Protein AF-A0A969GJC8-F1 (afdb_monomer)

Solvent-accessible surface area (backbone atoms only — not comparable to full-atom values): 11997 Å² total; per-residue (Å²): 122,88,85,88,85,91,77,76,93,69,93,64,91,77,54,60,47,63,55,44,37,65,53,20,73,81,28,66,65,38,72,37,58,59,60,34,68,87,45,71,41,76,49,78,58,99,72,43,79,45,84,42,40,65,69,37,65,22,52,78,28,88,78,18,30,20,31,37,33,46,60,20,38,41,43,58,67,62,48,51,51,50,51,54,52,35,45,75,52,69,49,71,48,81,95,30,40,39,29,27,37,64,16,33,46,43,50,73,66,22,26,54,48,35,44,47,52,37,58,72,42,52,95,68,42,84,78,74,88,48,70,8,65,66,46,36,51,51,25,52,76,68,74,67,51,53,36,60,57,29,67,81,51,70,53,38,60,56,49,49,56,55,49,49,58,56,49,29,56,54,35,43,75,67,75,44,79,70,79,58,65,68,60,57,50,52,56,51,51,54,46,45,65,73,46,51,87,32,53,38,79,51,65,64,58,49,53,57,53,64,77,103

Sequence (212 aa):
MSVTAVIGSQWGDEGKGKVVDYLAEHSDYVARFNGGNNAGHTVINEFGTFKIHLVPSGIFAKNTIGLIGGGVVIDPAVLIEEIEMLNKAGVNVDGRLWISPRSHLIMPYHKILDGLYEEAKGAGATGTTRRGIGPVFADKVSYNGIRWSDFTSDAFEKRLSMQLELKNKIIVALGGEEMKYSQVRETYREYYLKIKPYIKELFSLVQDGLKN

pLDDT: mean 94.71, std 4.63, range [64.75, 98.69]

Foldseek 3Di:
DDDDDQDDPDDDPPCSLVVLQVCLLVDQEDEDAAEEQQDWDWDADPLGIDIDRQWRSNLQRPNYATEYHLRYEYALVRVLVRQVSCVVSVSHNQVRAAYEQNHFYQAPLLLLVLVLVQVVCPVNRPPDPSSSRVVRVVCVVVVLTDGNVCLVDCNNVVSLVVVLVVSQVVSVVSPHHRDDSVVSVVVVNVSSVSCVSRYDNCPVVVVVVVPD

Structure (mmCIF, N/CA/C/O backbone):
data_AF-A0A969GJC8-F1
#
_entry.id   AF-A0A969GJC8-F1
#
loop_
_atom_site.group_PDB
_atom_site.id
_atom_site.type_symbol
_atom_site.label_atom_id
_atom_site.label_alt_id
_atom_site.label_comp_id
_atom_site.label_asym_id
_atom_site.label_entity_id
_atom_site.label_seq_id
_atom_site.pdbx_PDB_ins_code
_atom_site.Cartn_x
_atom_site.Cartn_y
_atom_site.Cartn_z
_atom_site.occupancy
_atom_site.B_iso_or_equiv
_atom_site.auth_seq_id
_atom_site.auth_comp_id
_atom_site.auth_asym_id
_atom_site.auth_atom_id
_atom_site.pdbx_PDB_model_num
ATOM 1 N N . MET A 1 1 ? -22.592 -11.376 17.153 1.00 67.12 1 MET A N 1
ATOM 2 C CA . MET A 1 1 ? -21.718 -10.583 16.274 1.00 67.12 1 MET A CA 1
ATOM 3 C C . MET A 1 1 ? -22.381 -10.286 14.932 1.00 67.12 1 MET A C 1
ATOM 5 O O . MET A 1 1 ? -22.930 -11.198 14.322 1.00 67.12 1 MET A O 1
ATOM 9 N N . SER A 1 2 ? -22.290 -9.034 14.474 1.00 86.75 2 SER A N 1
ATOM 10 C CA . SER A 1 2 ? -22.622 -8.622 13.105 1.00 86.75 2 SER A CA 1
ATOM 11 C C . SER A 1 2 ? -21.340 -8.379 12.301 1.00 86.75 2 SER A C 1
ATOM 13 O O . SER A 1 2 ? -20.405 -7.770 12.812 1.00 86.75 2 SER A O 1
ATOM 15 N N . VAL A 1 3 ? -21.297 -8.838 11.050 1.00 93.62 3 VAL A N 1
ATOM 16 C CA . VAL A 1 3 ? -20.250 -8.487 10.081 1.00 93.62 3 VAL A CA 1
ATOM 17 C C . VAL A 1 3 ? -20.939 -7.877 8.871 1.00 93.62 3 VAL A C 1
ATOM 19 O O . VAL A 1 3 ? -21.688 -8.558 8.172 1.00 93.62 3 VAL A O 1
ATOM 22 N N . THR A 1 4 ? -20.670 -6.600 8.615 1.00 95.12 4 THR A N 1
ATOM 23 C CA . THR A 1 4 ? -21.266 -5.862 7.497 1.00 95.12 4 THR A CA 1
ATOM 24 C C . THR A 1 4 ? -20.238 -5.669 6.390 1.00 95.12 4 THR A C 1
ATOM 26 O O . THR A 1 4 ? -19.128 -5.199 6.638 1.00 95.12 4 THR A O 1
ATOM 29 N N . ALA A 1 5 ? -20.610 -6.000 5.153 1.00 95.31 5 ALA A N 1
ATOM 30 C CA . ALA A 1 5 ? -19.786 -5.767 3.972 1.00 95.31 5 ALA A CA 1
ATOM 31 C C . ALA A 1 5 ? -20.418 -4.688 3.085 1.00 95.31 5 ALA A C 1
ATOM 33 O O . ALA A 1 5 ? -21.571 -4.810 2.677 1.00 95.31 5 ALA A O 1
ATOM 34 N N . VAL A 1 6 ? -19.646 -3.652 2.752 1.00 95.00 6 VAL A N 1
ATOM 35 C CA . VAL A 1 6 ? -20.039 -2.621 1.781 1.00 95.00 6 VAL A CA 1
ATOM 36 C C . VAL A 1 6 ? -19.338 -2.915 0.458 1.00 95.00 6 VAL A C 1
ATOM 38 O O . VAL A 1 6 ? -18.112 -2.836 0.365 1.00 95.00 6 VAL A O 1
ATOM 41 N N . ILE A 1 7 ? -20.113 -3.278 -0.565 1.00 94.38 7 ILE A N 1
ATOM 42 C CA . ILE A 1 7 ? -19.612 -3.718 -1.875 1.00 94.38 7 ILE A CA 1
ATOM 43 C C . ILE A 1 7 ? -20.257 -2.861 -2.969 1.00 94.38 7 ILE A C 1
ATOM 45 O O . ILE A 1 7 ? -21.441 -2.544 -2.897 1.00 94.38 7 ILE A O 1
ATOM 49 N N . GLY A 1 8 ? -19.469 -2.472 -3.973 1.00 93.38 8 GLY A N 1
ATOM 50 C CA . GLY A 1 8 ? -19.976 -1.779 -5.160 1.00 93.38 8 GLY A CA 1
ATOM 51 C C . GLY A 1 8 ? -20.602 -2.781 -6.117 1.00 93.38 8 GLY A C 1
ATOM 52 O O . GLY A 1 8 ? -19.995 -3.812 -6.396 1.00 93.38 8 GLY A O 1
ATOM 53 N N . SER A 1 9 ? -21.812 -2.499 -6.586 1.00 94.81 9 SER A N 1
ATOM 54 C CA . SER A 1 9 ? -22.546 -3.359 -7.520 1.00 94.81 9 SER A CA 1
ATOM 55 C C . SER A 1 9 ? -22.357 -2.958 -8.987 1.00 94.81 9 SER A C 1
ATOM 57 O O . SER A 1 9 ? -22.974 -3.566 -9.861 1.00 94.81 9 SER A O 1
ATOM 59 N N . GLN A 1 10 ? -21.535 -1.939 -9.261 1.00 93.62 10 GLN A N 1
ATOM 60 C CA . GLN A 1 10 ? -21.294 -1.378 -10.590 1.00 93.62 10 GLN A CA 1
ATOM 61 C C . GLN A 1 10 ? -19.778 -1.346 -10.877 1.00 93.62 10 GLN A C 1
ATOM 63 O O . GLN A 1 10 ? -19.038 -2.237 -10.456 1.00 93.62 10 GLN A O 1
ATOM 68 N N . TRP A 1 11 ? -19.305 -0.344 -11.626 1.00 88.12 11 TRP A N 1
ATOM 69 C CA . TRP A 1 11 ? -17.909 -0.195 -12.052 1.00 88.12 11 TRP A CA 1
ATOM 70 C C . TRP A 1 11 ? -17.150 0.877 -11.258 1.00 88.12 11 TRP A C 1
ATOM 72 O O . TRP A 1 11 ? -16.309 1.582 -11.810 1.00 88.12 11 TRP A O 1
ATOM 82 N N . GLY A 1 12 ? -17.413 0.992 -9.955 1.00 85.56 12 GLY A N 1
ATOM 83 C CA . GLY A 1 12 ? -16.751 1.976 -9.100 1.00 85.56 12 GLY A CA 1
ATOM 84 C C . GLY A 1 12 ? -17.567 3.252 -8.888 1.00 85.56 12 GLY A C 1
ATOM 85 O O . GLY A 1 12 ? -18.672 3.400 -9.395 1.00 85.56 12 GLY A O 1
ATOM 86 N N . ASP A 1 13 ? -17.025 4.144 -8.055 1.00 85.56 13 ASP A N 1
ATOM 87 C CA . ASP A 1 13 ? -17.589 5.461 -7.719 1.00 85.56 13 ASP A CA 1
ATOM 88 C C . ASP A 1 13 ? -19.042 5.497 -7.203 1.00 85.56 13 ASP A C 1
ATOM 90 O O . ASP A 1 13 ? -19.681 6.543 -7.169 1.00 85.56 13 ASP A O 1
ATOM 94 N N . GLU A 1 14 ? -19.540 4.394 -6.641 1.00 91.25 14 GLU A N 1
ATOM 95 C CA . GLU A 1 14 ? -20.902 4.295 -6.089 1.00 91.25 14 GLU A CA 1
ATOM 96 C C . GLU A 1 14 ? -21.063 4.951 -4.698 1.00 91.25 14 GLU A C 1
ATOM 98 O O . GLU A 1 14 ? -22.003 4.659 -3.964 1.00 91.25 14 GLU A O 1
ATOM 103 N N . GLY A 1 15 ? -20.114 5.789 -4.267 1.00 88.88 15 GLY A N 1
ATOM 104 C CA . GLY A 1 15 ? -20.180 6.464 -2.962 1.00 88.88 15 GLY A CA 1
ATOM 105 C C . GLY A 1 15 ? -19.937 5.563 -1.741 1.00 88.88 15 GLY A C 1
ATOM 106 O O . GLY A 1 15 ? -20.278 5.941 -0.622 1.00 88.88 15 GLY A O 1
ATOM 107 N N . LYS A 1 16 ? -19.306 4.393 -1.927 1.00 92.00 16 LYS A N 1
ATOM 108 C CA . LYS A 1 16 ? -19.026 3.406 -0.860 1.00 92.00 16 LYS A CA 1
ATOM 109 C C . LYS A 1 16 ? -18.362 4.006 0.380 1.00 92.00 16 LYS A C 1
ATOM 111 O O . LYS A 1 16 ? -18.737 3.645 1.486 1.00 92.00 16 LYS A O 1
ATOM 116 N N . GLY A 1 17 ? -17.404 4.921 0.192 1.00 89.06 17 GLY A N 1
ATOM 117 C CA . GLY A 1 17 ? -16.692 5.574 1.297 1.00 89.06 17 GLY A CA 1
ATOM 118 C C . GLY A 1 17 ? -17.649 6.250 2.279 1.00 89.06 17 GLY A C 1
ATOM 119 O O . GLY A 1 17 ? -17.568 5.992 3.468 1.00 89.06 17 GLY A O 1
ATOM 120 N N . LYS A 1 18 ? -18.652 6.977 1.769 1.00 89.19 18 LYS A N 1
ATOM 121 C CA . LYS A 1 18 ? -19.666 7.649 2.593 1.00 89.19 18 LYS A CA 1
ATOM 122 C C . LYS A 1 18 ? -20.509 6.669 3.415 1.00 89.19 18 LYS A C 1
ATOM 124 O O . LYS A 1 18 ? -20.859 6.956 4.553 1.00 89.19 18 LYS A O 1
ATOM 129 N N . VAL A 1 19 ? -20.849 5.516 2.835 1.00 92.75 19 VAL A N 1
ATOM 130 C CA . VAL A 1 19 ? -21.592 4.461 3.543 1.00 92.75 19 VAL A CA 1
ATOM 131 C C . VAL A 1 19 ? -20.721 3.832 4.628 1.00 92.75 19 VAL A C 1
ATOM 133 O O . VAL A 1 19 ? -21.196 3.609 5.737 1.00 92.75 19 VAL A O 1
ATOM 136 N N . VAL A 1 20 ? -19.446 3.569 4.325 1.00 93.38 20 VAL A N 1
ATOM 137 C CA . VAL A 1 20 ? -18.486 3.047 5.306 1.00 93.38 20 VAL A CA 1
ATOM 138 C C . VAL A 1 20 ? -18.288 4.035 6.453 1.00 93.38 20 VAL A C 1
ATOM 140 O O . VAL A 1 20 ? -18.309 3.598 7.595 1.00 93.38 20 VAL A O 1
ATOM 143 N N . ASP A 1 21 ? -18.158 5.333 6.174 1.00 89.81 21 ASP A N 1
ATOM 144 C CA . ASP A 1 21 ? -18.007 6.375 7.199 1.00 89.81 21 ASP A CA 1
ATOM 145 C C . ASP A 1 21 ? -19.193 6.393 8.163 1.00 89.81 21 ASP A C 1
ATOM 147 O O . ASP A 1 21 ? -19.003 6.359 9.374 1.00 89.81 21 ASP A O 1
ATOM 151 N N . TYR A 1 22 ? -20.415 6.351 7.627 1.00 91.38 22 TYR A N 1
ATOM 152 C CA . TYR A 1 22 ? -21.631 6.291 8.436 1.00 91.38 22 TYR A CA 1
ATOM 153 C C . TYR A 1 22 ? -21.698 5.028 9.310 1.00 91.38 22 TYR A C 1
ATOM 155 O O . TYR A 1 22 ? -22.032 5.096 10.488 1.00 91.38 22 TYR A O 1
ATOM 163 N N . LEU A 1 23 ? -21.357 3.860 8.756 1.00 93.88 23 LEU A N 1
ATOM 164 C CA . LEU A 1 23 ? -21.377 2.601 9.510 1.00 93.88 23 LEU A CA 1
ATOM 165 C C . LEU A 1 23 ? -20.224 2.492 10.522 1.00 93.88 23 LEU A C 1
ATOM 167 O O . LEU A 1 23 ? -20.335 1.751 11.503 1.00 93.88 23 LEU A O 1
ATOM 171 N N . ALA A 1 24 ? -19.119 3.207 10.295 1.00 93.12 24 ALA A N 1
ATOM 172 C CA . ALA A 1 24 ? -17.941 3.172 11.153 1.00 93.12 24 ALA A CA 1
ATOM 173 C C . ALA A 1 24 ? -18.236 3.693 12.564 1.00 93.12 24 ALA A C 1
ATOM 175 O O . ALA A 1 24 ? -17.702 3.141 13.519 1.00 93.12 24 ALA A O 1
ATOM 176 N N . GLU A 1 25 ? -19.137 4.669 12.719 1.00 90.69 25 GLU A N 1
ATOM 177 C CA . GLU A 1 25 ? -19.526 5.229 14.027 1.00 90.69 25 GLU A CA 1
ATOM 178 C C . GLU A 1 25 ? -20.053 4.182 15.022 1.00 90.69 25 GLU A C 1
ATOM 180 O O . GLU A 1 25 ? -20.015 4.391 16.236 1.00 90.69 25 GLU A O 1
ATOM 185 N N . HIS A 1 26 ? -20.538 3.047 14.517 1.00 91.81 26 HIS A N 1
ATOM 186 C CA . HIS A 1 26 ? -21.081 1.944 15.309 1.00 91.81 26 HIS A CA 1
ATOM 187 C C . HIS A 1 26 ? -20.273 0.649 15.158 1.00 91.81 26 HIS A C 1
ATOM 189 O O . HIS A 1 26 ? -20.764 -0.423 15.506 1.00 91.81 26 HIS A O 1
ATOM 195 N N . SER A 1 27 ? -19.055 0.733 14.616 1.00 93.50 27 SER A N 1
ATOM 196 C CA . SER A 1 27 ? -18.197 -0.423 14.351 1.00 93.50 27 SER A CA 1
ATOM 197 C C . SER A 1 27 ? -16.870 -0.310 15.098 1.00 93.50 27 SER A C 1
ATOM 199 O O . SER A 1 27 ? -16.165 0.694 14.978 1.00 93.50 27 SER A O 1
ATOM 201 N N . ASP A 1 28 ? -16.474 -1.379 15.791 1.00 93.81 28 ASP A N 1
ATOM 202 C CA . ASP A 1 28 ? -15.164 -1.459 16.455 1.00 93.81 28 ASP A CA 1
ATOM 203 C C . ASP A 1 28 ? -14.010 -1.515 15.444 1.00 93.81 28 ASP A C 1
ATOM 205 O O . ASP A 1 28 ? -12.929 -0.971 15.672 1.00 93.81 28 ASP A O 1
ATOM 209 N N . TYR A 1 29 ? -14.245 -2.156 14.294 1.00 95.31 29 TYR A N 1
ATOM 210 C CA . TYR A 1 29 ? -13.253 -2.343 13.239 1.00 95.31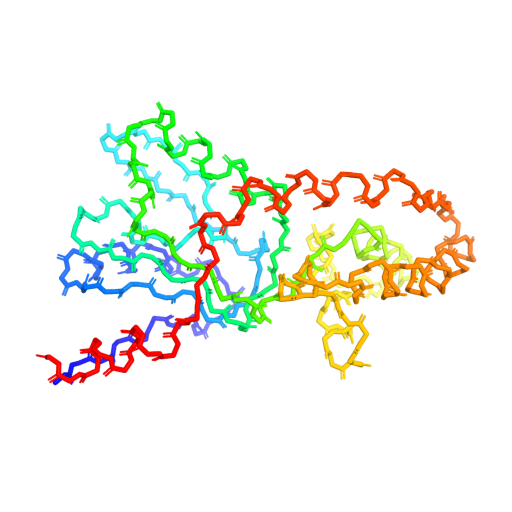 29 TYR A CA 1
ATOM 211 C C . TYR A 1 29 ? -13.810 -1.956 11.873 1.00 95.31 29 TYR A C 1
ATOM 213 O O . TYR A 1 29 ? -14.921 -2.338 11.510 1.00 95.31 29 TYR A O 1
ATOM 221 N N . VAL A 1 30 ? -12.985 -1.291 11.065 1.00 96.06 30 VAL A N 1
ATOM 222 C CA . VAL A 1 30 ? -13.246 -1.066 9.638 1.00 96.06 30 VAL A CA 1
ATOM 223 C C . VAL A 1 30 ? -12.061 -1.585 8.841 1.00 96.06 30 VAL A C 1
ATOM 225 O O . VAL A 1 30 ? -10.937 -1.104 8.975 1.00 96.06 30 VAL A O 1
ATOM 228 N N . ALA A 1 31 ? -12.312 -2.583 7.995 1.00 96.00 31 ALA A N 1
ATOM 229 C CA . ALA A 1 31 ? -11.265 -3.293 7.276 1.00 96.00 31 ALA A CA 1
ATOM 230 C C . ALA A 1 31 ? -11.350 -3.085 5.764 1.00 96.00 31 ALA A C 1
ATOM 232 O O . ALA A 1 31 ? -12.358 -3.391 5.126 1.00 96.00 31 ALA A O 1
ATOM 233 N N . ARG A 1 32 ? -10.238 -2.661 5.162 1.00 95.94 32 ARG A N 1
ATOM 234 C CA . ARG A 1 32 ? -10.036 -2.754 3.717 1.00 95.94 32 ARG A CA 1
ATOM 235 C C . ARG A 1 32 ? -9.447 -4.120 3.382 1.00 95.94 32 ARG A C 1
ATOM 237 O O . ARG A 1 32 ? -8.384 -4.481 3.883 1.00 95.94 32 ARG A O 1
ATOM 244 N N . PHE A 1 33 ? -10.118 -4.872 2.515 1.00 93.69 33 PHE A N 1
ATOM 245 C CA . PHE A 1 33 ? -9.765 -6.271 2.249 1.00 93.69 33 PHE A CA 1
ATOM 246 C C . PHE A 1 33 ? -9.100 -6.518 0.885 1.00 93.69 33 PHE A C 1
ATOM 248 O O . PHE A 1 33 ? -8.448 -7.547 0.724 1.00 93.69 33 PHE A O 1
ATOM 255 N N . ASN A 1 34 ? -9.239 -5.614 -0.091 1.00 94.25 34 ASN A N 1
ATOM 256 C CA . ASN A 1 34 ? -8.696 -5.777 -1.447 1.00 94.25 34 ASN A CA 1
ATOM 257 C C . ASN A 1 34 ? -8.398 -4.415 -2.112 1.00 94.25 34 ASN A C 1
ATOM 259 O O . ASN A 1 34 ? -8.667 -3.358 -1.539 1.00 94.25 34 ASN A O 1
ATOM 263 N N . GLY A 1 35 ? -7.857 -4.453 -3.330 1.00 93.19 35 GLY A N 1
ATOM 264 C CA . GLY A 1 35 ? -7.486 -3.292 -4.131 1.00 93.19 35 GLY A CA 1
ATOM 265 C C . GLY A 1 35 ? -6.170 -2.676 -3.670 1.00 93.19 35 GLY A C 1
ATOM 266 O O . GLY A 1 35 ? -5.373 -3.322 -2.993 1.00 93.19 35 GLY A O 1
ATOM 267 N N . GLY A 1 36 ? -5.949 -1.418 -4.029 1.00 94.56 36 GLY A N 1
ATOM 268 C CA . GLY A 1 36 ? -4.797 -0.636 -3.595 1.00 94.56 36 GLY A CA 1
ATOM 269 C C . GLY A 1 36 ? -5.095 0.853 -3.658 1.00 94.56 36 GLY A C 1
ATOM 270 O O . GLY A 1 36 ? -6.243 1.280 -3.506 1.00 94.56 36 GLY A O 1
ATOM 271 N N . ASN A 1 37 ? -4.078 1.660 -3.931 1.00 92.00 37 ASN A N 1
ATOM 272 C CA . ASN A 1 37 ? -4.230 3.104 -4.078 1.00 92.00 37 ASN A CA 1
ATOM 273 C C . ASN A 1 37 ? -4.956 3.520 -5.374 1.00 92.00 37 ASN A C 1
ATOM 275 O O . ASN A 1 37 ? -5.009 4.702 -5.668 1.00 92.00 37 ASN A O 1
ATOM 279 N N . ASN A 1 38 ? -5.515 2.609 -6.174 1.00 87.44 38 ASN A N 1
ATOM 280 C CA . ASN A 1 38 ? -6.403 2.952 -7.295 1.00 87.44 38 ASN A CA 1
ATOM 281 C C . ASN A 1 38 ? -7.820 3.332 -6.877 1.00 87.44 38 ASN A C 1
ATOM 283 O O . ASN A 1 38 ? -8.518 3.982 -7.645 1.00 87.44 38 ASN A O 1
ATOM 287 N N . ALA A 1 39 ? -8.247 2.906 -5.693 1.00 79.75 39 ALA A N 1
ATOM 288 C CA . ALA A 1 39 ? -9.483 3.377 -5.100 1.00 79.75 39 ALA A CA 1
ATOM 289 C C . ALA A 1 39 ? -9.196 4.633 -4.275 1.00 79.75 39 ALA A C 1
ATOM 291 O O . ALA A 1 39 ? -8.135 4.742 -3.663 1.00 79.75 39 ALA A O 1
ATOM 292 N N . GLY A 1 40 ? -10.153 5.549 -4.231 1.00 81.69 40 GLY A N 1
ATOM 293 C CA . GLY A 1 40 ? -10.076 6.758 -3.427 1.00 81.69 40 GLY A CA 1
ATOM 294 C C . GLY A 1 40 ? -11.457 7.175 -2.954 1.00 81.69 40 GLY A C 1
ATOM 295 O O . GLY A 1 40 ? -12.468 6.815 -3.552 1.00 81.69 40 GLY A O 1
ATOM 296 N N . HIS A 1 41 ? -11.503 7.918 -1.862 1.00 84.81 41 HIS A N 1
ATOM 297 C CA . HIS A 1 41 ? -12.697 8.617 -1.418 1.00 84.81 41 HIS A CA 1
ATOM 298 C C . HIS A 1 41 ? -12.271 9.942 -0.795 1.00 84.81 41 HIS A C 1
ATOM 300 O O . HIS A 1 41 ? -11.186 10.059 -0.220 1.00 84.81 41 HIS A O 1
ATOM 306 N N . THR A 1 42 ? -13.109 10.956 -0.974 1.00 89.06 42 THR A N 1
ATOM 307 C CA . THR A 1 42 ? -12.901 12.252 -0.336 1.00 89.06 42 THR A CA 1
ATOM 308 C C . THR A 1 42 ? -13.784 12.319 0.897 1.00 89.06 42 THR A C 1
ATOM 310 O O . THR A 1 42 ? -14.996 12.149 0.779 1.00 89.06 42 THR A O 1
ATOM 313 N N . VAL A 1 43 ? -13.176 12.567 2.053 1.00 88.56 43 VAL A N 1
ATOM 314 C CA . VAL A 1 43 ? -13.882 12.801 3.316 1.00 88.56 43 VAL A CA 1
ATOM 315 C C . VAL A 1 43 ? -13.813 14.286 3.626 1.00 88.56 43 VAL A C 1
ATOM 317 O O . VAL A 1 43 ? -12.740 14.886 3.556 1.00 88.56 43 VAL A O 1
ATOM 320 N N . ILE A 1 44 ? -14.963 14.880 3.932 1.00 90.31 44 ILE A N 1
ATOM 321 C CA . ILE A 1 44 ? -15.084 16.277 4.351 1.00 90.31 44 ILE A CA 1
ATOM 322 C C . ILE A 1 44 ? -15.729 16.265 5.732 1.00 90.31 44 ILE A C 1
ATOM 324 O O . ILE A 1 44 ? -16.865 15.811 5.867 1.00 90.31 44 ILE A O 1
ATOM 328 N N . ASN A 1 45 ? -14.999 16.729 6.742 1.00 90.56 45 ASN A N 1
ATOM 329 C CA . ASN A 1 45 ? -15.435 16.754 8.137 1.00 90.56 45 ASN A CA 1
ATOM 330 C C . ASN A 1 45 ? -14.805 17.940 8.892 1.00 90.56 45 ASN A C 1
ATOM 332 O O . ASN A 1 45 ? -14.175 18.813 8.291 1.00 90.56 45 ASN A O 1
ATOM 336 N N . GLU A 1 46 ? -14.974 17.980 10.211 1.00 90.94 46 GLU A N 1
ATOM 337 C CA . GLU A 1 46 ? -14.450 19.023 11.097 1.00 90.94 46 GLU A CA 1
ATOM 338 C C . GLU A 1 46 ? -12.917 19.139 11.102 1.00 90.94 46 GLU A C 1
ATOM 340 O O . GLU A 1 46 ? -12.392 20.199 11.439 1.00 90.94 46 GLU A O 1
ATOM 345 N N . PHE A 1 47 ? -12.196 18.092 10.689 1.00 91.06 47 PHE A N 1
ATOM 346 C CA . PHE A 1 47 ? -10.736 18.104 10.566 1.00 91.06 47 PHE A CA 1
ATOM 347 C C . PHE A 1 47 ? -10.259 18.636 9.203 1.00 91.06 47 PHE A C 1
ATOM 349 O O . PHE A 1 47 ? -9.070 18.906 9.033 1.00 91.06 47 PHE A O 1
ATOM 356 N N . GLY A 1 48 ? -11.162 18.792 8.226 1.00 93.12 48 GLY A N 1
ATOM 357 C CA . GLY A 1 48 ? -10.867 19.329 6.898 1.00 93.12 48 GLY A CA 1
ATOM 358 C C . GLY A 1 48 ? -11.328 18.435 5.746 1.00 93.12 48 GLY A C 1
ATOM 359 O O . GLY A 1 48 ? -12.310 17.702 5.838 1.00 93.12 48 GLY A O 1
ATOM 360 N N . THR A 1 49 ? -10.631 18.543 4.612 1.00 93.81 49 THR A N 1
ATOM 361 C CA . THR A 1 49 ? -10.890 17.750 3.401 1.00 93.81 49 THR A CA 1
ATOM 362 C C . THR A 1 49 ? -9.725 16.805 3.138 1.00 93.81 49 THR A C 1
ATOM 364 O O . THR A 1 49 ? -8.603 17.255 2.911 1.00 93.81 49 THR A O 1
ATOM 367 N N . PHE A 1 50 ? -10.000 15.504 3.109 1.00 93.81 50 PHE A N 1
ATOM 368 C CA . PHE A 1 50 ? -8.993 14.454 2.981 1.00 93.81 50 PHE A CA 1
ATOM 369 C C . PHE A 1 50 ? -9.267 13.591 1.758 1.00 93.81 50 PHE A C 1
ATOM 371 O O . PHE A 1 50 ? -10.358 13.043 1.609 1.00 93.81 50 PHE A O 1
ATOM 378 N N . LYS A 1 51 ? -8.261 13.429 0.897 1.00 92.44 51 LYS A N 1
ATOM 379 C CA . LYS A 1 51 ? -8.294 12.467 -0.211 1.00 92.44 51 LYS A CA 1
ATOM 380 C C . LYS A 1 51 ? -7.570 11.202 0.225 1.00 92.44 51 LYS A C 1
ATOM 382 O O . LYS A 1 51 ? -6.343 11.176 0.239 1.00 92.44 51 LYS A O 1
ATOM 387 N N . ILE A 1 52 ? -8.331 10.178 0.590 1.00 93.69 52 ILE A N 1
ATOM 388 C CA . ILE A 1 52 ? -7.799 8.938 1.154 1.00 93.69 52 ILE A CA 1
ATOM 389 C C . ILE A 1 52 ? -7.943 7.799 0.146 1.00 93.69 52 ILE A C 1
ATOM 391 O O . ILE A 1 52 ? -9.021 7.576 -0.417 1.00 93.69 52 ILE A O 1
ATOM 395 N N . HIS A 1 53 ? -6.872 7.039 -0.046 1.00 94.94 53 HIS A N 1
ATOM 396 C CA . HIS A 1 53 ? -6.799 5.904 -0.955 1.00 94.94 53 HIS A CA 1
ATOM 397 C C . HIS A 1 53 ? -6.592 4.581 -0.229 1.00 94.94 53 HIS A C 1
ATOM 399 O O . HIS A 1 53 ? -7.284 3.621 -0.561 1.00 94.94 53 HIS A O 1
ATOM 405 N N . LEU A 1 54 ? -5.655 4.488 0.717 1.00 96.88 54 LEU A N 1
ATOM 406 C CA . LEU A 1 54 ? -5.289 3.227 1.374 1.00 96.88 54 LEU A CA 1
ATOM 407 C C . LEU A 1 54 ? -5.845 3.119 2.790 1.00 96.88 54 LEU A C 1
ATOM 409 O O . LEU A 1 54 ? -6.329 2.042 3.157 1.00 96.88 54 LEU A O 1
ATOM 413 N N . VAL A 1 55 ? -5.798 4.205 3.563 1.00 96.50 55 VAL A N 1
ATOM 414 C CA . VAL A 1 55 ? -6.369 4.225 4.915 1.00 96.50 55 VAL A CA 1
ATOM 415 C C . VAL A 1 55 ? -7.889 3.958 4.836 1.00 96.50 55 VAL A C 1
ATOM 417 O O . VAL A 1 55 ? -8.567 4.489 3.953 1.00 96.50 55 VAL A O 1
ATOM 420 N N . PRO A 1 56 ? -8.465 3.091 5.692 1.00 95.00 56 PRO A N 1
ATOM 421 C CA . PRO A 1 56 ? -9.905 2.823 5.661 1.00 95.00 56 PRO A CA 1
ATOM 422 C C . PRO A 1 56 ? -10.745 4.066 6.007 1.00 95.00 56 PRO A C 1
ATOM 424 O O . PRO A 1 56 ? -10.386 4.810 6.914 1.00 95.00 56 PRO A O 1
ATOM 427 N N . SER A 1 57 ? -11.881 4.262 5.325 1.00 86.31 57 SER A N 1
ATOM 428 C CA . SER A 1 57 ? -12.725 5.470 5.427 1.00 86.31 57 SER A CA 1
ATOM 429 C C . SER A 1 57 ? -13.175 5.792 6.861 1.00 86.31 57 SER A C 1
ATOM 431 O O . SER A 1 57 ? -13.066 6.927 7.313 1.00 86.31 57 SER A O 1
ATOM 433 N N . GLY A 1 58 ? -13.468 4.764 7.661 1.00 89.50 58 GLY A N 1
ATOM 434 C CA . GLY A 1 58 ? -13.861 4.904 9.067 1.00 89.50 58 GLY A CA 1
ATOM 435 C C . GLY A 1 58 ? -12.781 5.368 10.055 1.00 89.50 58 GLY A C 1
ATOM 436 O O . GLY A 1 58 ? -13.041 5.373 11.254 1.00 89.50 58 GLY A O 1
ATOM 437 N N . ILE A 1 59 ? -11.574 5.747 9.617 1.00 93.94 59 ILE A N 1
ATOM 438 C CA . ILE A 1 59 ? -10.478 6.148 10.523 1.00 93.94 59 ILE A CA 1
ATOM 439 C C . ILE A 1 59 ? -10.792 7.409 11.353 1.00 93.94 59 ILE A C 1
ATOM 441 O O . ILE A 1 59 ? -10.206 7.624 12.421 1.00 93.94 59 ILE A O 1
ATOM 445 N N . PHE A 1 60 ? -11.731 8.234 10.882 1.00 93.19 60 PHE A N 1
ATOM 446 C CA . PHE A 1 60 ? -12.187 9.443 11.572 1.00 93.19 60 PHE A CA 1
ATOM 447 C C . PHE A 1 60 ? -13.098 9.137 12.769 1.00 93.19 60 PHE A C 1
ATOM 449 O O . PHE A 1 60 ? -13.163 9.934 13.703 1.00 93.19 60 PHE A O 1
ATOM 456 N N . ALA A 1 61 ? -13.745 7.967 12.802 1.00 92.38 61 ALA A N 1
ATOM 457 C CA . ALA A 1 61 ? -14.548 7.552 13.945 1.00 92.38 61 ALA A CA 1
ATOM 458 C C . ALA A 1 61 ? -13.635 7.234 15.143 1.00 92.38 61 ALA A C 1
ATOM 460 O O . ALA A 1 61 ? -12.734 6.396 15.068 1.00 92.38 61 ALA A O 1
ATOM 461 N N . LYS A 1 62 ? -13.854 7.928 16.268 1.00 85.50 62 LYS A N 1
ATOM 462 C CA . LYS A 1 62 ? -12.929 7.963 17.417 1.00 85.50 62 LYS A CA 1
ATOM 463 C C . LYS A 1 62 ? -12.599 6.581 17.996 1.00 85.50 62 LYS A C 1
ATOM 465 O O . LYS A 1 62 ? -11.452 6.338 18.364 1.00 85.50 62 LYS A O 1
ATOM 470 N N . ASN A 1 63 ? -13.589 5.693 18.061 1.00 89.06 63 ASN A N 1
ATOM 471 C CA . ASN A 1 63 ? -13.464 4.375 18.696 1.00 89.06 63 ASN A CA 1
ATOM 472 C C . ASN A 1 63 ? -13.196 3.242 17.696 1.00 89.06 63 ASN A C 1
ATOM 474 O O . ASN A 1 63 ? -13.108 2.085 18.094 1.00 89.06 63 ASN A O 1
ATOM 478 N N . THR A 1 64 ? -13.052 3.566 16.412 1.00 94.38 64 THR A N 1
ATOM 479 C CA . THR A 1 64 ? -12.912 2.575 15.349 1.00 94.38 64 THR A CA 1
ATOM 480 C C . THR A 1 64 ? -11.447 2.328 15.025 1.00 94.38 64 THR A C 1
ATOM 482 O O . THR A 1 64 ? -10.650 3.261 14.877 1.00 94.38 64 THR A O 1
ATOM 485 N N . ILE A 1 65 ? -11.095 1.054 14.881 1.00 96.06 65 ILE A N 1
ATOM 486 C CA . ILE A 1 65 ? -9.774 0.596 14.461 1.00 96.06 65 ILE A CA 1
ATOM 487 C C . ILE A 1 65 ? -9.798 0.306 12.954 1.00 96.06 65 ILE A C 1
ATOM 489 O O . ILE A 1 65 ? -10.546 -0.543 12.466 1.00 96.06 65 ILE A O 1
ATOM 493 N N . GLY A 1 66 ? -8.943 0.993 12.203 1.00 97.19 66 GLY A N 1
ATOM 494 C CA . GLY A 1 66 ? -8.715 0.769 10.782 1.00 97.19 66 GLY A CA 1
ATOM 495 C C . GLY A 1 66 ? -7.784 -0.417 10.533 1.00 97.19 66 GLY A C 1
ATOM 496 O O . GLY A 1 66 ? -6.688 -0.493 11.089 1.00 97.19 66 GLY A O 1
ATOM 497 N N . LEU A 1 67 ? -8.188 -1.329 9.652 1.00 97.88 67 LEU A N 1
ATOM 498 C CA . LEU A 1 67 ? -7.404 -2.499 9.261 1.00 97.88 67 LEU A CA 1
ATOM 499 C C . LEU A 1 67 ? -7.125 -2.492 7.752 1.00 97.88 67 LEU A C 1
ATOM 501 O O . LEU A 1 67 ? -8.045 -2.381 6.941 1.00 97.88 67 LEU A O 1
ATOM 505 N N . ILE A 1 68 ? -5.866 -2.684 7.360 1.00 98.12 68 ILE A N 1
ATOM 506 C CA . ILE A 1 68 ? -5.467 -2.934 5.968 1.00 98.12 68 ILE A CA 1
ATOM 507 C C . ILE A 1 68 ? -5.092 -4.411 5.829 1.00 98.12 68 ILE A C 1
ATOM 509 O O . ILE A 1 68 ? -4.041 -4.860 6.289 1.00 98.12 68 ILE A O 1
ATOM 513 N N . GLY A 1 69 ? -5.975 -5.189 5.205 1.00 97.75 69 GLY A N 1
ATOM 514 C CA . GLY A 1 69 ? -5.837 -6.635 5.063 1.00 97.75 69 GLY A CA 1
ATOM 515 C C . GLY A 1 69 ? -4.751 -7.071 4.074 1.00 97.75 69 GLY A C 1
ATOM 516 O O . GLY A 1 69 ? -4.353 -6.335 3.172 1.00 97.75 69 GLY A O 1
ATOM 517 N N . GLY A 1 70 ? -4.323 -8.334 4.183 1.00 97.12 70 GLY A N 1
ATOM 518 C CA . GLY A 1 70 ? -3.301 -8.928 3.304 1.00 97.12 70 GLY A CA 1
ATOM 519 C C . GLY A 1 70 ? -3.716 -9.061 1.830 1.00 97.12 70 GLY A C 1
ATOM 520 O O . GLY A 1 70 ? -2.884 -9.328 0.962 1.00 97.12 70 GLY A O 1
ATOM 521 N N . GLY A 1 71 ? -5.004 -8.877 1.527 1.00 96.69 71 GLY A N 1
ATOM 522 C CA . GLY A 1 71 ? -5.502 -8.802 0.156 1.00 96.69 71 GLY A CA 1
ATOM 523 C C . GLY A 1 71 ? -5.166 -7.484 -0.547 1.00 96.69 71 GLY A C 1
ATOM 524 O O . GLY A 1 71 ? -5.135 -7.470 -1.775 1.00 96.69 71 GLY A O 1
ATOM 525 N N . VAL A 1 72 ? -4.857 -6.425 0.210 1.00 98.00 72 VAL A N 1
ATOM 526 C CA . VAL A 1 72 ? -4.530 -5.088 -0.301 1.00 98.00 72 VAL A CA 1
ATOM 527 C C . VAL A 1 72 ? -3.091 -5.033 -0.815 1.00 98.00 72 VAL A C 1
ATOM 529 O O . VAL A 1 72 ? -2.174 -5.587 -0.198 1.00 98.00 72 VAL A O 1
ATOM 532 N N . VAL A 1 73 ? -2.898 -4.334 -1.931 1.00 98.31 73 VAL A N 1
ATOM 533 C CA . VAL A 1 73 ? -1.585 -3.951 -2.460 1.00 98.31 73 VAL A CA 1
ATOM 534 C C . VAL A 1 73 ? -1.284 -2.503 -2.068 1.00 98.31 73 VAL A C 1
ATOM 536 O O . VAL A 1 73 ? -2.123 -1.617 -2.227 1.00 98.31 73 VAL A O 1
ATOM 539 N N . ILE A 1 74 ? -0.110 -2.266 -1.491 1.00 98.56 74 ILE A N 1
ATOM 540 C CA . ILE A 1 74 ? 0.226 -1.018 -0.800 1.00 98.56 74 ILE A CA 1
ATOM 541 C C . ILE A 1 74 ? 1.358 -0.321 -1.535 1.00 98.56 74 ILE A C 1
ATOM 543 O O . ILE A 1 74 ? 2.446 -0.872 -1.666 1.00 98.56 74 ILE A O 1
ATOM 547 N N . ASP A 1 75 ? 1.112 0.910 -1.965 1.00 98.56 75 ASP A N 1
ATOM 548 C CA . ASP A 1 75 ? 2.165 1.861 -2.304 1.00 98.56 75 ASP A CA 1
ATOM 549 C C . ASP A 1 75 ? 2.654 2.522 -1.009 1.00 98.56 75 ASP A C 1
ATOM 551 O O . ASP A 1 75 ? 1.881 3.269 -0.396 1.00 98.56 75 ASP A O 1
ATOM 555 N N . PRO A 1 76 ? 3.886 2.236 -0.543 1.00 98.44 76 PRO A N 1
ATOM 556 C CA . PRO A 1 76 ? 4.338 2.741 0.747 1.00 98.44 76 PRO A CA 1
ATOM 557 C C . PRO A 1 76 ? 4.379 4.266 0.815 1.00 98.44 76 PRO A C 1
ATOM 559 O O . PRO A 1 76 ? 4.039 4.820 1.855 1.00 98.44 76 PRO A O 1
ATOM 562 N N . ALA A 1 77 ? 4.743 4.940 -0.282 1.00 98.25 77 ALA A N 1
ATOM 563 C CA . ALA A 1 77 ? 4.820 6.398 -0.318 1.00 98.25 77 ALA A CA 1
ATOM 564 C C . ALA A 1 77 ? 3.440 7.026 -0.075 1.00 98.25 77 ALA A C 1
ATOM 566 O O . ALA A 1 77 ? 3.293 7.860 0.811 1.00 98.25 77 ALA A O 1
ATOM 567 N N . VAL A 1 78 ? 2.414 6.532 -0.778 1.00 98.06 78 VAL A N 1
ATOM 568 C CA . VAL A 1 78 ? 1.030 7.015 -0.624 1.00 98.06 78 VAL A CA 1
ATOM 569 C C . VAL A 1 78 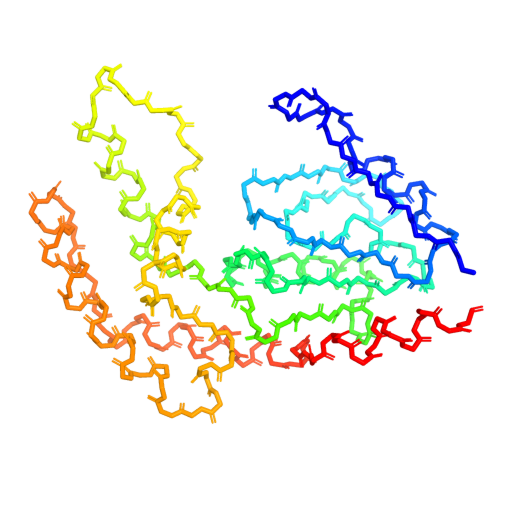? 0.502 6.763 0.785 1.00 98.06 78 VAL A C 1
ATOM 571 O O . VAL A 1 78 ? -0.135 7.634 1.366 1.00 98.06 78 VAL A O 1
ATOM 574 N N . LEU A 1 79 ? 0.774 5.589 1.362 1.00 98.25 79 LEU A N 1
ATOM 575 C CA . LEU A 1 79 ? 0.315 5.293 2.720 1.00 98.25 79 LEU A CA 1
ATOM 576 C C . LEU A 1 79 ? 0.980 6.200 3.763 1.00 98.25 79 LEU A C 1
ATOM 578 O O . LEU A 1 79 ? 0.312 6.665 4.683 1.00 98.25 79 LEU A O 1
ATOM 582 N N . ILE A 1 80 ? 2.282 6.454 3.618 1.00 98.38 80 ILE A N 1
ATOM 583 C CA . ILE A 1 80 ? 3.028 7.361 4.498 1.00 98.38 80 ILE A CA 1
ATOM 584 C C . ILE A 1 80 ? 2.467 8.781 4.390 1.00 98.38 80 ILE A C 1
ATOM 586 O O . ILE A 1 80 ? 2.202 9.398 5.417 1.00 98.38 80 ILE A O 1
ATOM 590 N N . GLU A 1 81 ? 2.235 9.277 3.174 1.00 97.88 81 GLU A N 1
ATOM 591 C CA . GLU A 1 81 ? 1.631 10.594 2.944 1.00 97.88 81 GLU A CA 1
ATOM 592 C C . GLU A 1 81 ? 0.244 10.709 3.591 1.00 97.88 81 GLU A C 1
ATOM 594 O O . GLU A 1 81 ? -0.048 11.712 4.24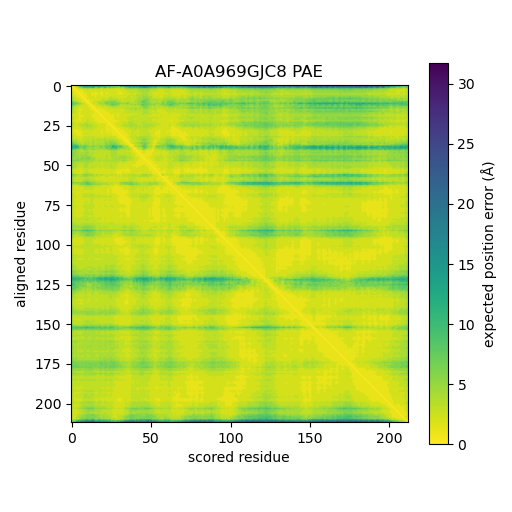2 1.00 97.88 81 GLU A O 1
ATOM 599 N N . GLU A 1 82 ? -0.595 9.676 3.472 1.00 97.50 82 GLU A N 1
ATOM 600 C CA . GLU A 1 82 ? -1.921 9.649 4.099 1.00 97.50 82 GLU A CA 1
ATOM 601 C C . GLU A 1 82 ? -1.844 9.673 5.628 1.00 97.50 82 GLU A C 1
ATOM 603 O O . GLU A 1 82 ? -2.560 10.448 6.263 1.00 97.50 82 GLU A O 1
ATOM 608 N N . ILE A 1 83 ? -0.959 8.871 6.223 1.00 97.56 83 ILE A N 1
ATOM 609 C CA . ILE A 1 83 ? -0.735 8.849 7.675 1.00 97.56 83 ILE A CA 1
ATOM 610 C C . ILE A 1 83 ? -0.232 10.213 8.165 1.00 97.56 83 ILE A C 1
ATOM 612 O O . ILE A 1 83 ? -0.758 10.757 9.137 1.00 97.56 83 ILE A O 1
ATOM 616 N N . GLU A 1 84 ? 0.760 10.794 7.486 1.00 96.69 84 GLU A N 1
ATOM 617 C CA . GLU A 1 84 ? 1.312 12.104 7.838 1.00 96.69 84 GLU A CA 1
ATOM 618 C C . GLU A 1 84 ? 0.259 13.215 7.702 1.00 96.69 84 GLU A C 1
ATOM 620 O O . GLU A 1 84 ? 0.185 14.096 8.562 1.00 96.69 84 GLU A O 1
ATOM 625 N N . MET A 1 85 ? -0.575 13.175 6.658 1.00 96.62 85 MET A N 1
ATOM 626 C CA . MET A 1 85 ? -1.686 14.110 6.458 1.00 96.62 85 MET A CA 1
ATOM 627 C C . MET A 1 85 ? -2.715 14.020 7.592 1.00 96.62 85 MET A C 1
ATOM 629 O O . MET A 1 85 ? -3.108 15.052 8.137 1.00 96.62 85 MET A O 1
ATOM 633 N N . LEU A 1 86 ? -3.134 12.807 7.965 1.00 96.00 86 LEU A N 1
ATOM 634 C CA . LEU A 1 86 ? -4.107 12.583 9.040 1.00 96.00 86 LEU A CA 1
ATOM 635 C C . LEU A 1 86 ? -3.567 13.063 10.393 1.00 96.00 86 LEU A C 1
ATOM 637 O O . LEU A 1 86 ? -4.231 13.840 11.082 1.00 96.00 86 LEU A O 1
ATOM 641 N N . ASN A 1 87 ? -2.331 12.690 10.731 1.00 94.44 87 ASN A N 1
ATOM 642 C CA . ASN A 1 87 ? -1.696 13.098 11.983 1.00 94.44 87 ASN A CA 1
ATOM 643 C C . ASN A 1 87 ? -1.529 14.625 12.076 1.00 94.44 87 ASN A C 1
ATOM 645 O O . ASN A 1 87 ? -1.804 15.206 13.125 1.00 94.44 87 ASN A O 1
ATOM 649 N N . LYS A 1 88 ? -1.146 15.300 10.980 1.00 95.38 88 LYS A N 1
ATOM 650 C CA . LYS A 1 88 ? -1.043 16.773 10.932 1.00 95.38 88 LYS A CA 1
ATOM 651 C C . LYS A 1 88 ? -2.379 17.473 11.179 1.00 95.38 88 LYS A C 1
ATOM 653 O O . LYS A 1 88 ? -2.386 18.562 11.744 1.00 95.38 88 LYS A O 1
ATOM 658 N N . ALA A 1 89 ? -3.487 16.859 10.777 1.00 94.88 89 ALA A N 1
ATOM 659 C CA . ALA A 1 89 ? -4.826 17.393 11.000 1.00 94.88 89 ALA A CA 1
ATOM 660 C C . ALA A 1 89 ? -5.428 17.013 12.367 1.00 94.88 89 ALA A C 1
ATOM 662 O O . ALA A 1 89 ? -6.585 17.325 12.633 1.00 94.88 89 ALA A O 1
ATOM 663 N N . GLY A 1 90 ? -4.669 16.339 13.240 1.00 93.12 90 GLY A N 1
ATOM 664 C CA . GLY A 1 90 ? -5.134 15.922 14.566 1.00 93.12 90 GLY A CA 1
ATOM 665 C C . GLY A 1 90 ? -5.907 14.600 14.585 1.00 93.12 90 GLY 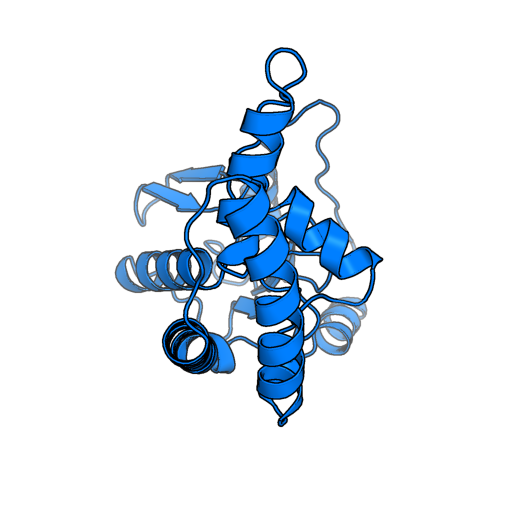A C 1
ATOM 666 O O . GLY A 1 90 ? -6.401 14.197 15.639 1.00 93.12 90 GLY A O 1
ATOM 667 N N . VAL A 1 91 ? -5.981 13.887 13.457 1.00 92.69 91 VAL A N 1
ATOM 668 C CA . VAL A 1 91 ? -6.595 12.557 13.371 1.00 92.69 91 VAL A CA 1
ATOM 669 C C . VAL A 1 91 ? -5.534 11.513 13.705 1.00 92.69 91 VAL A C 1
ATOM 671 O O . VAL A 1 91 ? -4.833 11.013 12.830 1.00 92.69 91 VAL A O 1
ATOM 674 N N . ASN A 1 92 ? -5.397 11.194 14.994 1.00 89.19 92 ASN A N 1
ATOM 675 C CA . ASN A 1 92 ? -4.382 10.252 15.465 1.00 89.19 92 ASN A CA 1
ATOM 676 C C . ASN A 1 92 ? -4.665 8.828 14.955 1.00 89.19 92 ASN A C 1
ATOM 678 O O . ASN A 1 92 ? -5.675 8.225 15.335 1.00 89.19 92 ASN A O 1
ATOM 682 N N . VAL A 1 93 ? -3.780 8.284 14.119 1.00 93.81 93 VAL A N 1
ATOM 683 C CA . VAL A 1 93 ? -3.867 6.900 13.616 1.00 93.81 93 VAL A CA 1
ATOM 684 C C . VAL A 1 93 ? -3.049 5.899 14.438 1.00 93.81 93 VAL A C 1
ATOM 686 O O . VAL A 1 93 ? -3.215 4.687 14.278 1.00 93.81 93 VAL A O 1
ATOM 689 N N . ASP A 1 94 ? -2.190 6.370 15.338 1.00 92.94 94 ASP A N 1
ATOM 690 C CA . ASP A 1 94 ? -1.309 5.524 16.138 1.00 92.94 94 ASP A CA 1
ATOM 691 C C . ASP A 1 94 ? -2.128 4.663 17.104 1.00 92.94 94 ASP A C 1
ATOM 693 O O . ASP A 1 94 ? -3.016 5.133 17.816 1.00 92.94 94 ASP A O 1
ATOM 697 N N . GLY A 1 95 ? -1.872 3.354 17.080 1.00 93.50 95 GLY A N 1
ATOM 698 C CA . GLY A 1 95 ? -2.659 2.368 17.827 1.00 93.50 95 GLY A CA 1
ATOM 699 C C . GLY A 1 95 ? -4.064 2.101 17.267 1.00 93.50 95 GLY A C 1
ATOM 700 O O . GLY A 1 95 ? -4.720 1.164 17.725 1.00 93.50 95 GLY A O 1
ATOM 701 N N . ARG A 1 96 ? -4.514 2.865 16.260 1.00 95.38 96 ARG A N 1
ATOM 702 C CA . ARG A 1 96 ? -5.829 2.722 15.610 1.00 95.38 96 ARG A CA 1
ATOM 703 C C . ARG A 1 96 ? -5.758 2.276 14.155 1.00 95.38 96 ARG A C 1
ATOM 705 O O . ARG A 1 96 ? -6.792 1.943 13.595 1.00 95.38 96 ARG A O 1
ATOM 712 N N . LEU A 1 97 ? -4.579 2.240 13.545 1.00 97.81 97 LEU A N 1
ATOM 713 C CA . LEU A 1 97 ? -4.366 1.713 12.200 1.00 97.81 97 LEU A CA 1
ATOM 714 C C . LEU A 1 97 ? -3.421 0.512 12.246 1.00 97.81 97 LEU A C 1
ATOM 716 O O . LEU A 1 97 ? -2.292 0.626 12.718 1.00 97.81 97 LEU A O 1
ATOM 720 N N . TRP A 1 98 ? -3.864 -0.623 11.704 1.00 98.38 98 TRP A N 1
ATOM 721 C CA . TRP A 1 98 ? -3.051 -1.834 11.605 1.00 98.38 98 TRP A CA 1
ATOM 722 C C . TRP A 1 98 ? -2.993 -2.372 10.180 1.00 98.38 98 TRP A C 1
ATOM 724 O O . TRP A 1 98 ? -4.002 -2.467 9.480 1.00 98.38 98 TRP A O 1
ATOM 734 N N . ILE A 1 99 ? -1.798 -2.774 9.763 1.00 98.56 99 ILE A N 1
ATOM 735 C CA . ILE A 1 99 ? -1.489 -3.239 8.415 1.00 98.56 99 ILE A CA 1
ATOM 736 C C . ILE A 1 99 ? -1.039 -4.690 8.490 1.00 98.56 99 ILE A C 1
ATOM 738 O O . ILE A 1 99 ? -0.157 -5.048 9.272 1.00 98.56 99 ILE A O 1
ATOM 742 N N . SER A 1 100 ? -1.617 -5.533 7.641 1.00 98.44 100 SER A N 1
ATOM 743 C CA . SER A 1 100 ? -1.208 -6.925 7.555 1.00 98.44 100 SER A CA 1
ATOM 744 C C . SER A 1 100 ? 0.241 -7.042 7.064 1.00 98.44 100 SER A C 1
ATOM 746 O O . SER A 1 100 ? 0.579 -6.490 6.013 1.00 98.44 100 SER A O 1
ATOM 748 N N . PRO A 1 101 ? 1.089 -7.861 7.714 1.00 98.12 101 PRO A N 1
ATOM 749 C CA . PRO A 1 101 ? 2.431 -8.151 7.209 1.00 98.12 101 PRO A CA 1
ATOM 750 C C . PRO A 1 101 ? 2.409 -8.897 5.861 1.00 98.12 101 PRO A C 1
ATOM 752 O O . PRO A 1 101 ? 3.435 -8.996 5.191 1.00 98.12 101 PRO A O 1
ATOM 755 N N . ARG A 1 102 ? 1.245 -9.427 5.450 1.00 97.44 102 ARG A N 1
ATOM 756 C CA . ARG A 1 102 ? 1.056 -10.206 4.215 1.00 97.44 102 ARG A CA 1
ATOM 757 C C . ARG A 1 102 ? 0.660 -9.357 3.004 1.00 97.44 102 ARG A C 1
ATOM 759 O O . ARG A 1 102 ? 0.588 -9.897 1.897 1.00 97.44 102 ARG A O 1
ATOM 766 N N . SER A 1 103 ? 0.393 -8.064 3.193 1.00 98.12 103 SER A N 1
ATOM 767 C CA . SER A 1 103 ? 0.088 -7.144 2.094 1.00 98.12 103 SER A CA 1
ATOM 768 C C . SER A 1 103 ? 1.295 -7.003 1.167 1.00 98.12 103 SER A C 1
ATOM 770 O O . SER A 1 103 ? 2.438 -6.915 1.620 1.00 98.12 103 SER A O 1
ATOM 772 N N . HIS A 1 104 ? 1.031 -7.025 -0.138 1.00 98.62 104 HIS A N 1
ATOM 773 C CA . HIS A 1 104 ? 2.067 -6.897 -1.164 1.00 98.62 104 HIS A CA 1
ATOM 774 C C . HIS A 1 104 ? 2.383 -5.427 -1.423 1.00 98.62 104 HIS A C 1
ATOM 776 O O . HIS A 1 104 ? 1.509 -4.571 -1.284 1.00 98.62 104 HIS A O 1
ATOM 782 N N . LEU A 1 105 ? 3.620 -5.143 -1.819 1.00 98.69 105 LEU A N 1
ATOM 783 C CA . LEU A 1 105 ? 4.109 -3.790 -2.039 1.00 98.69 105 LEU A CA 1
ATOM 784 C C . LEU A 1 105 ? 4.127 -3.417 -3.517 1.00 98.69 105 LEU A C 1
ATOM 786 O O . LEU A 1 105 ? 4.654 -4.143 -4.363 1.00 98.69 105 LEU A O 1
ATOM 790 N N . ILE A 1 106 ? 3.618 -2.228 -3.816 1.00 98.69 106 ILE A N 1
ATOM 791 C CA . ILE A 1 106 ? 3.758 -1.596 -5.121 1.00 98.69 106 ILE A CA 1
ATOM 792 C C . ILE A 1 106 ? 5.156 -0.988 -5.207 1.00 98.69 106 ILE A C 1
ATOM 794 O O . ILE A 1 106 ? 5.371 0.164 -4.854 1.00 98.69 106 ILE A O 1
ATOM 798 N N . MET A 1 107 ? 6.097 -1.793 -5.688 1.00 98.50 107 MET A N 1
ATOM 799 C CA . MET A 1 107 ? 7.459 -1.399 -6.059 1.00 98.50 107 MET A CA 1
ATOM 800 C C . MET A 1 107 ? 7.495 -0.391 -7.234 1.00 98.50 107 MET A C 1
ATOM 802 O O . MET A 1 107 ? 6.556 -0.366 -8.035 1.00 98.50 107 MET A O 1
ATOM 806 N N . PRO A 1 108 ? 8.571 0.410 -7.415 1.00 98.12 108 PRO A N 1
ATOM 807 C CA . PRO A 1 108 ? 8.611 1.450 -8.450 1.00 98.12 108 PRO A CA 1
ATOM 808 C C . PRO A 1 108 ? 8.539 0.873 -9.870 1.00 98.12 108 PRO A C 1
ATOM 810 O O . PRO A 1 108 ? 7.863 1.447 -10.723 1.00 98.12 108 PRO A O 1
ATOM 813 N N . TYR A 1 109 ?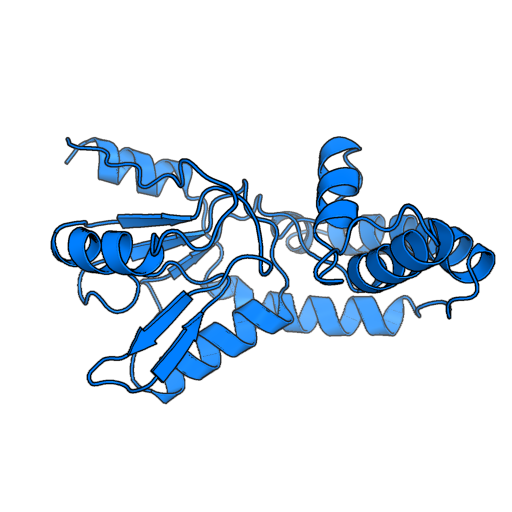 9.121 -0.314 -10.100 1.00 98.31 109 TYR A N 1
ATOM 814 C CA . TYR A 1 109 ? 8.990 -1.020 -11.378 1.00 98.31 109 TYR A CA 1
ATOM 815 C C . TYR A 1 109 ? 7.542 -1.315 -11.751 1.00 98.31 109 TYR A C 1
ATOM 817 O O . TYR A 1 109 ? 7.231 -1.336 -12.933 1.00 98.31 109 TYR A O 1
ATOM 825 N N . HIS A 1 110 ? 6.642 -1.529 -10.788 1.00 98.56 110 HIS A N 1
ATOM 826 C CA . HIS A 1 110 ? 5.246 -1.796 -11.117 1.00 98.56 110 HIS A CA 1
ATOM 827 C C . HIS A 1 110 ? 4.587 -0.589 -11.782 1.00 98.56 110 HIS A C 1
ATOM 829 O O . HIS A 1 110 ? 3.841 -0.769 -12.734 1.00 98.56 110 HIS A O 1
ATOM 835 N N . LYS A 1 111 ? 4.872 0.631 -11.310 1.00 97.88 111 LYS A N 1
ATOM 836 C CA . LYS A 1 111 ? 4.314 1.867 -11.883 1.00 97.88 111 LYS A CA 1
ATOM 837 C C . LYS A 1 111 ? 4.840 2.104 -13.297 1.00 97.88 111 LYS A C 1
ATOM 839 O O . LYS A 1 111 ? 4.064 2.403 -14.198 1.00 97.88 111 LYS A O 1
ATOM 844 N N . ILE A 1 112 ? 6.147 1.907 -13.484 1.00 97.81 112 ILE A N 1
ATOM 845 C CA . ILE A 1 112 ? 6.807 2.027 -14.790 1.00 97.81 112 ILE A CA 1
ATOM 846 C C . ILE A 1 112 ? 6.220 1.006 -15.769 1.00 97.81 112 ILE A C 1
ATOM 848 O O . ILE A 1 112 ? 5.764 1.375 -16.845 1.00 97.81 112 ILE A O 1
ATOM 852 N N . LEU A 1 113 ? 6.162 -0.268 -15.372 1.00 98.00 113 LEU A N 1
ATOM 853 C CA . LEU A 1 113 ? 5.635 -1.341 -16.215 1.00 98.00 113 LEU A CA 1
ATOM 854 C C . LEU A 1 113 ? 4.157 -1.151 -16.557 1.00 98.00 113 LEU A C 1
ATOM 856 O O . LEU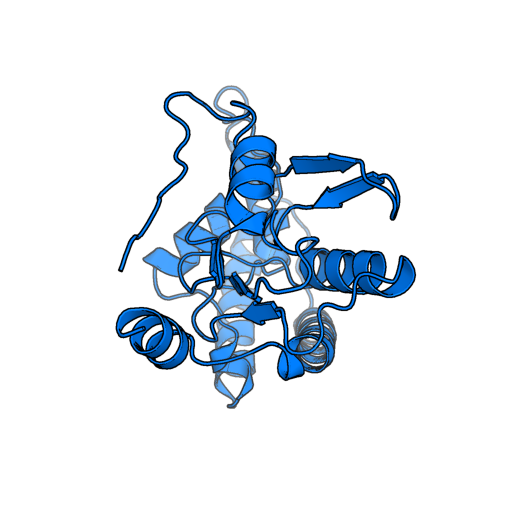 A 1 113 ? 3.769 -1.443 -17.677 1.00 98.00 113 LEU A O 1
ATOM 860 N N . ASP A 1 114 ? 3.340 -0.642 -15.633 1.00 97.25 114 ASP A N 1
ATOM 861 C CA . ASP A 1 114 ? 1.930 -0.328 -15.901 1.00 97.25 114 ASP A CA 1
ATOM 862 C C . ASP A 1 114 ? 1.800 0.695 -17.043 1.00 97.25 114 ASP A C 1
ATOM 864 O O . ASP A 1 114 ? 1.058 0.471 -17.996 1.00 97.25 114 ASP A O 1
ATOM 868 N N . GLY A 1 115 ? 2.598 1.770 -17.008 1.00 96.75 115 GLY A N 1
ATOM 869 C CA . GLY A 1 115 ? 2.659 2.756 -18.091 1.00 96.75 115 GLY A CA 1
ATOM 870 C C . GLY A 1 115 ? 3.157 2.170 -19.416 1.00 96.75 115 GLY A C 1
ATOM 871 O O . GLY A 1 115 ? 2.490 2.322 -20.439 1.00 96.75 115 GLY A O 1
ATOM 872 N N . LEU A 1 116 ? 4.281 1.448 -19.384 1.00 96.81 116 LEU A N 1
ATOM 873 C CA . LEU A 1 116 ? 4.884 0.850 -20.581 1.00 96.81 116 LEU A CA 1
ATOM 874 C C . LEU A 1 116 ? 3.971 -0.200 -21.230 1.00 96.81 116 LEU A C 1
ATOM 876 O O . LEU A 1 116 ? 3.887 -0.276 -22.453 1.00 96.81 116 LEU A O 1
ATOM 880 N N . TYR A 1 117 ? 3.255 -1.001 -20.437 1.00 96.25 117 TYR A N 1
ATOM 881 C CA . TYR A 1 117 ? 2.292 -1.968 -20.965 1.00 96.25 117 TYR A CA 1
ATOM 882 C C . TYR A 1 117 ? 1.096 -1.286 -21.628 1.00 96.25 117 TYR A C 1
ATOM 884 O O . TYR A 1 117 ? 0.633 -1.760 -22.662 1.00 96.25 117 TYR A O 1
ATOM 892 N N . GLU A 1 118 ? 0.593 -0.187 -21.066 1.00 94.75 118 GLU A N 1
ATOM 893 C CA . GLU A 1 118 ? -0.488 0.582 -21.691 1.00 94.75 118 GLU A CA 1
ATOM 894 C C . GLU A 1 118 ? -0.047 1.218 -23.011 1.00 94.75 118 GLU A C 1
ATOM 896 O O . GLU A 1 118 ? -0.786 1.166 -23.991 1.00 94.75 118 GLU A O 1
ATOM 901 N N . GLU A 1 119 ? 1.171 1.754 -23.064 1.00 94.31 119 GLU A N 1
ATOM 902 C CA . GLU A 1 119 ? 1.751 2.314 -24.288 1.00 94.31 119 GLU A CA 1
ATOM 903 C C . GLU A 1 119 ? 1.949 1.236 -25.359 1.00 94.31 119 GLU A C 1
ATOM 905 O O . GLU A 1 119 ? 1.540 1.423 -26.506 1.00 94.31 119 GLU A O 1
ATOM 910 N N . ALA A 1 120 ? 2.467 0.067 -24.975 1.00 93.19 120 ALA A N 1
ATOM 911 C CA . ALA A 1 120 ? 2.652 -1.065 -25.880 1.00 93.19 120 ALA A CA 1
ATOM 912 C C . ALA A 1 120 ? 1.333 -1.608 -26.462 1.00 93.19 120 ALA A C 1
ATOM 914 O O . ALA A 1 120 ? 1.322 -2.125 -27.580 1.00 93.19 120 ALA A O 1
ATOM 915 N N . LYS A 1 121 ? 0.210 -1.492 -25.739 1.00 92.12 121 LYS A N 1
ATOM 916 C CA . LYS A 1 121 ? -1.115 -1.901 -26.243 1.00 92.12 121 LYS A CA 1
ATOM 917 C C . LYS A 1 121 ? -1.689 -0.943 -27.292 1.00 92.12 121 LYS A C 1
ATOM 919 O O . LYS A 1 121 ? -2.606 -1.338 -28.015 1.00 92.12 121 LYS A O 1
ATOM 924 N N . GLY A 1 122 ? -1.204 0.299 -27.377 1.00 92.06 122 GLY A N 1
ATOM 925 C CA . GLY A 1 122 ? -1.694 1.305 -28.321 1.00 92.06 122 GLY A CA 1
ATOM 926 C C . GLY A 1 122 ? -3.218 1.473 -28.263 1.00 92.06 122 GLY A C 1
ATOM 927 O O . GLY A 1 122 ? -3.780 1.811 -27.224 1.00 92.06 122 GLY A O 1
ATOM 928 N N . ALA A 1 123 ? -3.907 1.190 -29.372 1.00 91.75 123 ALA A N 1
ATOM 929 C CA . ALA A 1 123 ? -5.368 1.288 -29.460 1.00 91.75 123 ALA A CA 1
ATOM 930 C C . ALA A 1 123 ? -6.129 0.329 -28.516 1.00 91.75 123 ALA A C 1
ATOM 932 O O . ALA A 1 123 ? -7.306 0.549 -28.249 1.00 91.75 123 ALA A O 1
ATOM 933 N N . GLY A 1 124 ? -5.475 -0.721 -28.010 1.00 90.12 124 GLY A N 1
ATOM 934 C CA . GLY A 1 124 ? -6.035 -1.663 -27.035 1.00 90.12 124 GLY A CA 1
ATOM 935 C C . GLY A 1 124 ? -5.759 -1.297 -25.573 1.00 90.12 124 GLY A C 1
ATOM 936 O O . GLY A 1 124 ? -5.898 -2.160 -24.702 1.00 90.12 124 GLY A O 1
ATOM 937 N N . ALA A 1 125 ? -5.298 -0.073 -25.293 1.00 90.56 125 ALA A N 1
ATOM 938 C CA . ALA A 1 125 ? -5.039 0.388 -23.933 1.00 90.56 125 ALA A CA 1
ATOM 939 C C . ALA A 1 125 ? -6.290 0.248 -23.051 1.00 90.56 125 ALA A C 1
ATOM 941 O O . ALA A 1 125 ? -7.420 0.484 -23.480 1.00 90.56 125 ALA A O 1
ATOM 942 N N . THR A 1 126 ? -6.085 -0.169 -21.805 1.00 90.19 126 THR A N 1
ATOM 943 C CA . THR A 1 126 ? -7.172 -0.424 -20.851 1.00 90.19 126 THR A CA 1
ATOM 944 C C . THR A 1 126 ? -7.611 0.856 -20.131 1.00 90.19 126 THR A C 1
ATOM 946 O O . THR A 1 126 ? -8.723 0.917 -19.614 1.00 90.19 126 THR A O 1
ATOM 949 N N . GLY A 1 127 ? -6.755 1.878 -20.090 1.00 89.38 127 GLY A N 1
ATOM 950 C CA . GLY A 1 127 ? -6.964 3.089 -19.303 1.00 89.38 127 GLY A CA 1
ATOM 951 C C . GLY A 1 127 ? -6.625 2.877 -17.828 1.00 89.38 127 GLY A C 1
ATOM 952 O O . GLY A 1 127 ? -7.398 3.268 -16.953 1.00 89.38 127 GLY A O 1
ATOM 953 N N . THR A 1 128 ? -5.502 2.214 -17.523 1.00 89.38 128 THR A N 1
ATOM 954 C CA . THR A 1 128 ? -5.104 2.003 -16.121 1.00 89.38 128 THR A CA 1
ATOM 955 C C . THR A 1 128 ? -4.777 3.326 -15.428 1.00 89.38 128 THR A C 1
ATOM 957 O O . THR A 1 128 ? -4.428 4.329 -16.049 1.00 89.38 128 THR A O 1
ATOM 960 N N . THR A 1 129 ? -4.826 3.329 -14.094 1.00 86.50 129 THR A N 1
ATOM 961 C CA . THR A 1 129 ? -4.434 4.498 -13.293 1.00 86.50 129 THR A CA 1
ATOM 962 C C . THR A 1 129 ? -2.921 4.741 -13.288 1.00 86.50 129 THR A C 1
ATOM 964 O O . THR A 1 129 ? -2.474 5.685 -12.636 1.00 86.50 129 THR A O 1
ATOM 967 N N . ARG A 1 130 ? -2.127 3.886 -13.959 1.00 93.31 130 ARG A N 1
ATOM 968 C CA . ARG A 1 130 ? -0.652 3.892 -13.957 1.00 93.31 130 ARG A CA 1
ATOM 969 C C . ARG A 1 130 ? -0.047 3.867 -12.545 1.00 93.31 130 ARG A C 1
ATOM 971 O O . ARG A 1 130 ? 1.058 4.349 -12.307 1.00 93.31 130 ARG A O 1
ATOM 978 N N . ARG A 1 131 ? -0.786 3.306 -11.580 1.00 95.69 131 ARG A N 1
ATOM 979 C CA . ARG A 1 131 ? -0.367 3.169 -10.173 1.00 95.69 131 ARG A CA 1
ATOM 980 C C . ARG A 1 131 ? 0.305 1.826 -9.888 1.00 95.69 131 ARG A C 1
ATOM 982 O O . ARG A 1 131 ? 0.671 1.578 -8.747 1.00 95.69 131 ARG A O 1
ATOM 989 N N . GLY A 1 132 ? 0.481 0.961 -10.887 1.00 96.88 132 GLY A N 1
ATOM 990 C CA . GLY A 1 132 ? 1.165 -0.321 -10.724 1.00 96.88 132 GLY A CA 1
ATOM 991 C C . GLY A 1 132 ? 0.285 -1.444 -10.184 1.00 96.88 132 GLY A C 1
ATOM 992 O O . GLY A 1 132 ? 0.823 -2.477 -9.797 1.00 96.88 132 GLY A O 1
ATOM 993 N N . ILE A 1 133 ? -1.044 -1.275 -10.172 1.00 96.44 133 ILE A N 1
ATOM 994 C CA . ILE A 1 133 ? -1.995 -2.250 -9.606 1.00 96.44 133 ILE A CA 1
ATOM 995 C C . ILE A 1 133 ? -1.960 -3.580 -10.356 1.00 96.44 133 ILE A C 1
ATOM 997 O O . ILE A 1 133 ? -1.837 -4.633 -9.737 1.00 96.44 133 ILE A O 1
ATOM 1001 N N . GLY A 1 134 ? -2.055 -3.545 -11.686 1.00 95.94 134 GLY A N 1
ATOM 1002 C CA . GLY A 1 134 ? -1.994 -4.758 -12.502 1.00 95.94 134 GLY A CA 1
ATOM 1003 C C . GLY A 1 134 ? -0.682 -5.518 -12.278 1.00 95.94 134 GLY A C 1
ATOM 1004 O O . GLY A 1 134 ? -0.726 -6.674 -11.849 1.00 95.94 134 GLY A O 1
ATOM 1005 N N . PRO A 1 135 ? 0.482 -4.870 -12.478 1.00 97.75 135 PRO A N 1
ATOM 1006 C CA . PRO A 1 135 ? 1.777 -5.514 -12.281 1.00 97.75 135 PRO A CA 1
ATOM 1007 C C . PRO A 1 135 ? 2.003 -6.089 -10.874 1.00 97.75 135 PRO A C 1
ATOM 1009 O O . PRO A 1 135 ? 2.474 -7.218 -10.769 1.00 97.75 135 PRO A O 1
ATOM 1012 N N . VAL A 1 136 ? 1.615 -5.397 -9.792 1.00 98.38 136 VAL A N 1
ATOM 1013 C CA . VAL A 1 136 ? 1.786 -5.953 -8.432 1.00 98.38 136 VAL A CA 1
ATOM 1014 C C . VAL A 1 136 ? 0.891 -7.172 -8.184 1.00 98.38 136 VAL A C 1
ATOM 1016 O O . VAL A 1 136 ? 1.298 -8.110 -7.496 1.00 98.38 136 VAL A O 1
ATOM 1019 N N . PHE A 1 137 ? -0.321 -7.203 -8.751 1.00 97.81 137 PHE A N 1
ATOM 1020 C CA . PHE A 1 137 ? -1.185 -8.380 -8.656 1.00 97.81 137 PHE A CA 1
ATOM 1021 C C . PHE A 1 137 ? -0.653 -9.540 -9.502 1.00 97.81 137 PHE A C 1
ATOM 1023 O O . PHE A 1 137 ? -0.733 -10.685 -9.057 1.00 97.81 137 PHE A O 1
ATOM 1030 N N . ALA A 1 138 ? -0.051 -9.268 -10.661 1.00 97.81 138 ALA A N 1
ATOM 1031 C CA . ALA A 1 138 ? 0.647 -10.287 -11.443 1.00 97.81 138 ALA A CA 1
ATOM 1032 C C . ALA A 1 138 ? 1.824 -10.888 -10.655 1.00 97.81 138 ALA A C 1
ATOM 1034 O O . ALA A 1 138 ? 1.981 -12.110 -10.608 1.00 97.81 138 ALA A O 1
ATOM 1035 N N . ASP A 1 139 ? 2.598 -10.059 -9.954 1.00 98.19 139 ASP A N 1
ATOM 1036 C CA . ASP A 1 139 ? 3.694 -10.522 -9.096 1.00 98.19 139 ASP A CA 1
ATOM 1037 C C . ASP A 1 139 ? 3.183 -11.292 -7.868 1.00 98.19 139 ASP A C 1
ATOM 1039 O O . ASP A 1 139 ? 3.786 -12.289 -7.467 1.00 98.19 139 ASP A O 1
ATOM 1043 N N . LYS A 1 140 ? 2.028 -10.911 -7.308 1.00 97.56 140 LYS A N 1
ATOM 1044 C CA . LYS A 1 140 ? 1.341 -11.681 -6.257 1.00 97.56 140 LYS A CA 1
ATOM 1045 C C . LYS A 1 140 ? 0.933 -13.074 -6.740 1.00 97.56 140 LYS A C 1
ATOM 1047 O O . LYS A 1 140 ? 1.197 -14.053 -6.047 1.00 97.56 140 LYS A O 1
ATOM 1052 N N . VAL A 1 141 ? 0.294 -13.170 -7.906 1.00 97.81 141 VAL A N 1
ATOM 1053 C CA . VAL A 1 141 ? -0.174 -14.450 -8.471 1.00 97.81 141 VAL A CA 1
ATOM 1054 C C . VAL A 1 141 ? 0.999 -15.332 -8.901 1.00 97.81 141 VAL A C 1
ATOM 1056 O O . VAL A 1 141 ? 0.947 -16.543 -8.727 1.00 97.81 141 VAL A O 1
ATOM 1059 N N . SER A 1 142 ? 2.081 -14.735 -9.403 1.00 96.88 142 SER A N 1
ATOM 1060 C CA . SER A 1 142 ? 3.294 -15.456 -9.809 1.00 96.88 142 SER A CA 1
ATOM 1061 C C . SER A 1 142 ? 4.280 -15.727 -8.663 1.00 96.88 142 SER A C 1
ATOM 1063 O O . SER A 1 142 ? 5.380 -16.208 -8.917 1.00 96.88 142 SER A O 1
ATOM 1065 N N . TYR A 1 143 ? 3.901 -15.451 -7.407 1.00 95.12 143 TYR A N 1
ATOM 1066 C CA . TYR A 1 143 ? 4.722 -15.651 -6.197 1.00 95.12 143 TYR A CA 1
ATOM 1067 C C . TYR A 1 143 ? 6.028 -14.825 -6.144 1.00 95.12 143 TYR A C 1
ATOM 1069 O O . TYR A 1 143 ? 6.893 -15.047 -5.286 1.00 95.12 143 TYR A O 1
ATOM 1077 N N . ASN A 1 144 ? 6.134 -13.825 -7.016 1.00 95.62 144 ASN A N 1
ATOM 1078 C CA . ASN A 1 144 ? 7.283 -12.941 -7.200 1.00 95.62 144 ASN A CA 1
ATOM 1079 C C . ASN A 1 144 ? 7.215 -11.659 -6.363 1.00 95.62 144 ASN A C 1
ATOM 1081 O O . ASN A 1 144 ? 8.223 -10.975 -6.194 1.00 95.62 144 ASN A O 1
ATOM 1085 N N . GLY A 1 145 ? 6.044 -11.346 -5.813 1.00 96.81 145 GLY A N 1
ATOM 1086 C CA . GLY A 1 145 ? 5.831 -10.123 -5.056 1.00 96.81 145 GLY A CA 1
ATOM 1087 C C . GLY A 1 145 ? 6.657 -10.019 -3.771 1.00 96.81 145 GLY A C 1
ATOM 1088 O O . GLY A 1 145 ? 7.088 -11.015 -3.178 1.00 96.81 145 GLY A O 1
ATOM 1089 N N . ILE A 1 146 ? 6.842 -8.772 -3.341 1.00 98.44 146 ILE A N 1
ATOM 1090 C CA . ILE A 1 146 ? 7.478 -8.391 -2.078 1.00 98.44 146 ILE A CA 1
ATOM 1091 C C . ILE A 1 146 ? 6.383 -7.974 -1.096 1.00 98.44 146 ILE A C 1
ATOM 1093 O O . ILE A 1 146 ? 5.452 -7.255 -1.464 1.00 98.44 146 ILE A O 1
ATOM 1097 N N . ARG A 1 147 ? 6.487 -8.424 0.151 1.00 98.44 147 ARG A N 1
ATOM 1098 C CA . ARG A 1 147 ? 5.543 -8.141 1.241 1.00 98.44 147 ARG A CA 1
ATOM 1099 C C . ARG A 1 147 ? 6.249 -7.480 2.415 1.00 98.44 147 ARG A C 1
ATOM 1101 O O . ARG A 1 147 ? 7.465 -7.586 2.565 1.00 98.44 147 ARG A O 1
ATOM 1108 N N . TRP A 1 148 ? 5.472 -6.875 3.308 1.00 98.31 148 TRP A N 1
ATOM 1109 C CA . TRP A 1 148 ? 5.992 -6.298 4.550 1.00 98.31 148 TRP A CA 1
ATOM 1110 C C . TRP A 1 148 ? 6.769 -7.302 5.414 1.00 98.31 148 TRP A C 1
ATOM 1112 O O . TRP A 1 148 ? 7.811 -6.954 5.965 1.00 98.31 148 TRP A O 1
ATOM 1122 N N . SER A 1 149 ? 6.315 -8.557 5.486 1.00 97.38 149 SER A N 1
ATOM 1123 C CA . SER A 1 149 ? 7.012 -9.629 6.210 1.00 97.38 149 SER A CA 1
ATOM 1124 C C . SER A 1 149 ? 8.427 -9.902 5.700 1.00 97.38 149 SER A C 1
ATOM 1126 O O . SER A 1 149 ? 9.256 -10.405 6.446 1.00 97.38 149 SER A O 1
ATOM 1128 N N . ASP A 1 150 ? 8.731 -9.589 4.439 1.00 97.94 150 ASP A N 1
ATOM 1129 C CA . ASP A 1 150 ? 10.035 -9.918 3.861 1.00 97.94 150 ASP A CA 1
ATOM 1130 C C . ASP A 1 150 ? 11.153 -9.023 4.439 1.00 97.94 150 ASP A C 1
ATOM 1132 O O . ASP A 1 150 ? 12.320 -9.413 4.442 1.00 97.94 150 ASP A O 1
ATOM 1136 N N . PHE A 1 151 ? 10.804 -7.860 5.008 1.00 97.88 151 PHE A N 1
ATOM 1137 C CA . PHE A 1 151 ? 11.745 -6.910 5.617 1.00 97.88 151 PHE A CA 1
ATOM 1138 C C . PHE A 1 151 ? 12.289 -7.351 6.979 1.00 97.88 151 PHE A C 1
ATOM 1140 O O . PHE A 1 151 ? 13.272 -6.768 7.449 1.00 97.88 151 PHE A O 1
ATOM 1147 N N . THR A 1 152 ? 11.675 -8.354 7.618 1.00 93.81 152 THR A N 1
ATOM 1148 C CA . THR A 1 152 ? 12.131 -8.905 8.908 1.00 93.81 152 THR A CA 1
ATOM 1149 C C . THR A 1 152 ? 13.300 -9.880 8.756 1.00 93.81 152 THR A C 1
ATOM 1151 O O . THR A 1 152 ? 13.775 -10.423 9.748 1.00 93.81 152 THR A O 1
ATOM 1154 N N . SER A 1 153 ? 13.747 -10.129 7.525 1.00 93.25 153 SER A N 1
ATOM 1155 C CA . SER A 1 153 ? 14.862 -11.012 7.187 1.00 93.25 153 SER A CA 1
ATOM 1156 C C . SER A 1 153 ? 15.659 -10.430 6.012 1.00 93.25 153 SER A C 1
ATOM 1158 O O . SER A 1 153 ? 15.406 -9.305 5.574 1.00 93.25 153 SER A O 1
ATOM 1160 N N . ASP A 1 154 ? 16.609 -11.203 5.489 1.00 94.31 154 ASP A N 1
ATOM 1161 C CA . ASP A 1 154 ? 17.328 -10.910 4.244 1.00 94.31 154 ASP A CA 1
ATOM 1162 C C . ASP A 1 154 ? 16.502 -11.234 2.978 1.00 94.31 154 ASP A C 1
ATOM 1164 O O . ASP A 1 154 ? 16.975 -11.057 1.850 1.00 94.31 154 ASP A O 1
ATOM 1168 N N . ALA A 1 155 ? 15.258 -11.706 3.144 1.00 96.94 155 ALA A N 1
ATOM 1169 C CA . ALA A 1 155 ? 14.365 -12.040 2.041 1.00 96.94 155 ALA A CA 1
ATOM 1170 C C . ALA A 1 155 ? 14.035 -10.822 1.172 1.00 96.94 155 ALA A C 1
ATOM 1172 O O . ALA A 1 155 ? 13.929 -10.975 -0.045 1.00 96.94 155 ALA A O 1
ATOM 1173 N N . PHE A 1 156 ? 13.900 -9.629 1.765 1.00 98.12 156 PHE A N 1
ATOM 1174 C CA . PHE A 1 156 ? 13.675 -8.396 1.012 1.00 98.12 156 PHE A CA 1
ATOM 1175 C C . PHE A 1 156 ? 14.804 -8.134 0.008 1.00 98.12 156 PHE A C 1
ATOM 1177 O O . PHE A 1 156 ? 14.525 -7.998 -1.180 1.00 98.12 156 PHE A O 1
ATOM 1184 N N . GLU A 1 157 ? 16.066 -8.121 0.445 1.00 98.06 157 GLU A N 1
ATOM 1185 C CA . GLU A 1 157 ? 17.222 -7.894 -0.431 1.00 98.06 157 GLU A CA 1
ATOM 1186 C C . GLU A 1 157 ? 17.317 -8.948 -1.535 1.00 98.06 157 GLU A C 1
ATOM 1188 O O . GLU A 1 157 ? 17.474 -8.602 -2.706 1.00 98.06 157 GLU A O 1
ATOM 1193 N N . LYS A 1 158 ? 17.172 -10.231 -1.181 1.00 97.62 158 LYS A N 1
ATOM 1194 C CA . LYS A 1 158 ? 17.230 -11.341 -2.145 1.00 97.62 158 LYS A CA 1
ATOM 1195 C C . LYS A 1 158 ? 16.137 -11.226 -3.209 1.00 97.62 158 LYS A C 1
ATOM 1197 O O . LYS A 1 158 ? 16.425 -11.337 -4.402 1.00 97.62 158 LYS A O 1
ATOM 1202 N N . ARG A 1 159 ? 14.8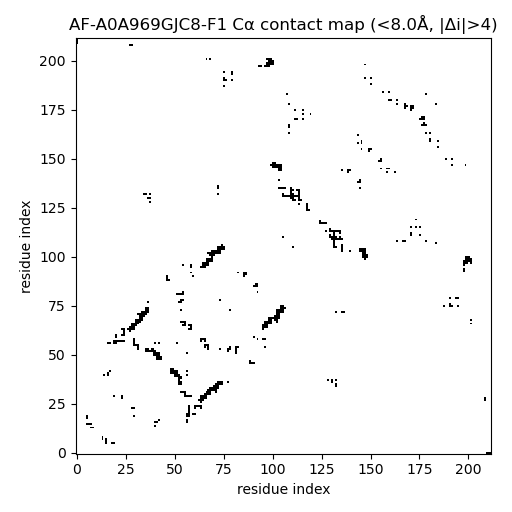90 -10.977 -2.790 1.00 97.75 159 ARG A N 1
ATOM 1203 C CA . ARG A 1 159 ? 13.752 -10.803 -3.707 1.00 97.75 159 ARG A CA 1
ATOM 1204 C C . ARG A 1 159 ? 13.916 -9.551 -4.555 1.00 97.75 159 ARG A C 1
ATOM 1206 O O . ARG A 1 159 ? 13.740 -9.635 -5.764 1.00 97.75 159 ARG A O 1
ATOM 1213 N N . LEU A 1 160 ? 14.283 -8.420 -3.954 1.00 98.44 160 LEU A N 1
ATOM 1214 C CA . LEU A 1 160 ? 14.476 -7.168 -4.679 1.00 98.44 160 LEU A CA 1
ATOM 1215 C C . LEU A 1 160 ? 15.568 -7.308 -5.738 1.00 98.44 160 LEU A C 1
ATOM 1217 O O . LEU A 1 160 ? 15.333 -6.912 -6.872 1.00 98.44 160 LEU A O 1
ATOM 1221 N N . SER A 1 161 ? 16.722 -7.887 -5.398 1.00 98.12 161 SER A N 1
ATOM 1222 C CA . SER A 1 161 ? 17.823 -8.058 -6.351 1.00 98.12 161 SER A CA 1
ATOM 1223 C C . SER A 1 161 ? 17.390 -8.884 -7.560 1.00 98.12 161 SER A C 1
ATOM 1225 O O . SER A 1 161 ? 17.615 -8.472 -8.694 1.00 98.12 161 SER A O 1
ATOM 1227 N N . MET A 1 162 ? 16.733 -10.024 -7.323 1.00 97.62 162 MET A N 1
ATOM 1228 C CA . MET A 1 162 ? 16.289 -10.913 -8.396 1.00 97.62 162 MET A CA 1
ATOM 1229 C C . MET A 1 162 ? 15.181 -10.279 -9.247 1.00 97.62 162 MET A C 1
ATOM 1231 O O . MET A 1 162 ? 15.264 -10.282 -10.475 1.00 97.62 162 MET A O 1
ATOM 1235 N N . GLN A 1 163 ? 14.165 -9.686 -8.610 1.00 98.06 163 GLN A N 1
ATOM 1236 C CA . GLN A 1 163 ? 13.069 -9.050 -9.339 1.00 98.06 163 GLN A CA 1
ATOM 1237 C C . GLN A 1 163 ? 13.564 -7.849 -10.136 1.00 98.06 163 GLN A C 1
ATOM 1239 O O . GLN A 1 163 ? 13.221 -7.719 -11.303 1.00 98.06 163 GLN A O 1
ATOM 1244 N N . LEU A 1 164 ? 14.402 -6.990 -9.556 1.00 97.94 164 LEU A N 1
ATOM 1245 C CA . LEU A 1 164 ? 14.865 -5.791 -10.246 1.00 97.94 164 LEU A CA 1
ATOM 1246 C C . LEU A 1 164 ? 15.697 -6.130 -11.485 1.00 97.94 164 LEU A C 1
ATOM 1248 O O . LEU A 1 164 ? 15.516 -5.487 -12.513 1.00 97.94 164 LEU A O 1
ATOM 1252 N N . GLU A 1 165 ? 16.534 -7.171 -11.428 1.00 97.94 165 GLU A N 1
ATOM 1253 C CA . GLU A 1 165 ? 17.278 -7.645 -12.599 1.00 97.94 165 GLU A CA 1
ATOM 1254 C C . GLU A 1 165 ? 16.333 -8.056 -13.741 1.00 97.94 165 GLU A C 1
ATOM 1256 O O . GLU A 1 165 ? 16.501 -7.625 -14.884 1.00 97.94 165 GLU A O 1
ATOM 1261 N N . LEU A 1 166 ? 15.310 -8.861 -13.439 1.00 97.69 166 LEU A N 1
ATOM 1262 C CA . LEU A 1 166 ? 14.333 -9.310 -14.433 1.00 97.69 166 LEU A CA 1
ATO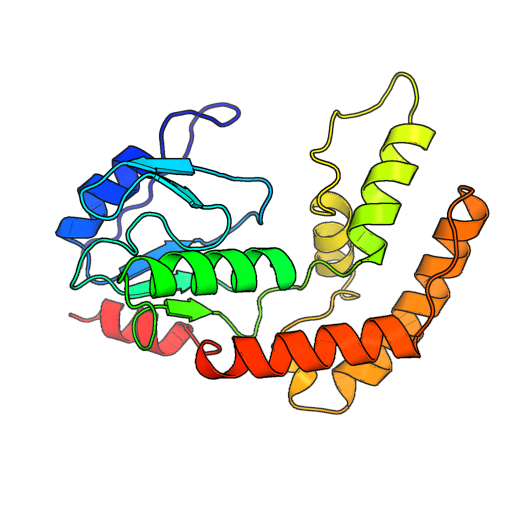M 1263 C C . LEU A 1 166 ? 13.479 -8.153 -14.961 1.00 97.69 166 LEU A C 1
ATOM 1265 O O . LEU A 1 166 ? 13.302 -8.014 -16.172 1.00 97.69 166 LEU A O 1
ATOM 1269 N N . LYS A 1 167 ? 12.954 -7.308 -14.068 1.00 98.12 167 LYS A N 1
ATOM 1270 C CA . LYS A 1 167 ? 12.090 -6.187 -14.446 1.00 98.12 167 LYS A CA 1
ATOM 1271 C C . LYS A 1 167 ? 12.862 -5.131 -15.237 1.00 98.12 167 LYS A C 1
ATOM 1273 O O . LYS A 1 167 ? 12.303 -4.625 -16.200 1.00 98.12 167 LYS A O 1
ATOM 1278 N N . ASN A 1 168 ? 14.131 -4.855 -14.924 1.00 98.44 168 ASN A N 1
ATOM 1279 C CA . ASN A 1 168 ? 14.956 -3.930 -15.712 1.00 98.44 168 ASN A CA 1
ATOM 1280 C C . ASN A 1 168 ? 15.134 -4.411 -17.157 1.00 98.44 168 ASN A C 1
ATOM 1282 O O . ASN A 1 168 ? 14.990 -3.605 -18.071 1.00 98.44 168 ASN A O 1
ATOM 1286 N N . LYS A 1 169 ? 15.358 -5.714 -17.390 1.00 98.38 169 LYS A N 1
ATOM 1287 C CA . LYS A 1 169 ? 15.432 -6.266 -18.760 1.00 98.38 169 LYS A CA 1
ATOM 1288 C C . LYS A 1 169 ? 14.148 -5.990 -19.548 1.00 98.38 169 LYS A C 1
ATOM 1290 O O . LYS A 1 169 ? 14.216 -5.600 -20.709 1.00 98.38 169 LYS A O 1
ATOM 1295 N N . ILE A 1 170 ? 12.987 -6.156 -18.910 1.00 97.88 170 ILE A N 1
ATOM 1296 C CA . ILE A 1 170 ? 11.679 -5.876 -19.523 1.00 97.88 170 ILE A CA 1
ATOM 1297 C C . ILE A 1 170 ? 11.501 -4.372 -19.764 1.00 97.88 170 ILE A C 1
ATOM 1299 O O . ILE A 1 170 ? 11.094 -3.976 -20.849 1.00 97.88 170 ILE A O 1
ATOM 1303 N N . ILE A 1 171 ? 11.813 -3.539 -18.769 1.00 98.38 171 ILE A N 1
ATOM 1304 C CA . ILE A 1 171 ? 11.673 -2.080 -18.843 1.00 98.38 171 ILE A CA 1
ATOM 1305 C C . ILE A 1 171 ? 12.509 -1.519 -19.994 1.00 98.38 171 ILE A C 1
ATOM 1307 O O . ILE A 1 171 ? 11.967 -0.809 -20.837 1.00 98.38 171 ILE A O 1
ATOM 1311 N N . VAL A 1 172 ? 13.786 -1.898 -20.082 1.00 98.06 172 VAL A N 1
ATOM 1312 C CA . VAL A 1 172 ? 14.691 -1.454 -21.154 1.00 98.06 172 VAL A CA 1
ATOM 1313 C C . VAL A 1 172 ? 14.206 -1.932 -22.522 1.00 98.06 172 VAL A C 1
ATOM 1315 O O . VAL A 1 172 ? 14.192 -1.153 -23.471 1.00 98.06 172 VAL A O 1
ATOM 1318 N N . ALA A 1 173 ? 13.744 -3.182 -22.633 1.00 97.62 173 ALA A N 1
ATOM 1319 C CA . ALA A 1 173 ? 13.202 -3.711 -23.887 1.00 97.62 173 ALA A CA 1
ATOM 1320 C C . ALA A 1 173 ? 11.945 -2.964 -24.371 1.00 97.62 173 ALA A C 1
ATOM 1322 O O . ALA A 1 173 ? 11.670 -2.941 -25.568 1.00 97.62 173 ALA A O 1
ATOM 1323 N N . LEU A 1 174 ? 11.198 -2.347 -23.453 1.00 96.75 174 LEU A N 1
ATOM 1324 C CA . LEU A 1 174 ? 10.025 -1.521 -23.745 1.00 96.75 174 LEU A CA 1
ATOM 1325 C C . LEU A 1 174 ? 10.353 -0.020 -23.855 1.00 96.75 174 LEU A C 1
ATOM 1327 O O . LEU A 1 174 ? 9.438 0.785 -23.996 1.00 96.75 174 LEU A O 1
ATOM 1331 N N . GLY A 1 175 ? 11.632 0.366 -23.810 1.00 95.62 175 GLY A N 1
ATOM 1332 C CA . GLY A 1 175 ? 12.078 1.755 -23.973 1.00 95.62 175 GLY A CA 1
ATOM 1333 C C . GLY A 1 175 ? 12.095 2.595 -22.691 1.00 95.62 175 GLY A C 1
ATOM 1334 O O . GLY A 1 175 ? 12.250 3.810 -22.774 1.00 95.62 175 GLY A O 1
ATOM 1335 N N . GLY A 1 176 ? 11.941 1.980 -21.516 1.00 96.44 176 GLY A N 1
ATOM 1336 C CA . GLY A 1 176 ? 12.093 2.654 -20.226 1.00 96.44 176 GLY A CA 1
ATOM 1337 C C . GLY A 1 176 ? 13.529 2.640 -19.693 1.00 96.44 176 GLY A C 1
ATOM 1338 O O . GLY A 1 176 ? 14.393 1.907 -20.174 1.00 96.44 176 GLY A O 1
ATOM 1339 N N . GLU A 1 177 ? 13.775 3.429 -18.648 1.00 96.62 177 GLU A N 1
ATOM 1340 C CA . GLU A 1 177 ? 15.080 3.510 -17.986 1.00 96.62 177 GLU A CA 1
ATOM 1341 C C . GLU A 1 177 ? 15.240 2.446 -16.893 1.00 96.62 177 GLU A C 1
ATOM 1343 O O . GLU A 1 177 ? 14.321 2.176 -16.114 1.00 96.62 177 GLU A O 1
ATOM 1348 N N . GLU A 1 178 ? 16.429 1.845 -16.811 1.00 96.50 178 GLU A N 1
ATOM 1349 C CA . GLU A 1 178 ? 16.739 0.890 -15.750 1.00 96.50 178 GLU A CA 1
ATOM 1350 C C . GLU A 1 178 ? 16.786 1.557 -14.369 1.00 96.50 178 GLU A C 1
ATOM 1352 O O . GLU A 1 178 ? 17.266 2.679 -14.195 1.00 96.50 178 GLU A O 1
ATOM 1357 N N . MET A 1 179 ? 16.335 0.835 -13.345 1.00 97.69 179 MET A N 1
ATOM 1358 C CA . MET A 1 179 ? 16.438 1.296 -11.962 1.00 97.69 179 MET A CA 1
ATOM 1359 C C . MET A 1 179 ? 17.669 0.728 -11.271 1.00 97.69 179 MET A C 1
ATOM 1361 O O . MET A 1 179 ? 18.003 -0.452 -11.405 1.00 97.69 179 MET A O 1
ATOM 1365 N N . LYS A 1 180 ? 18.284 1.550 -10.420 1.00 98.06 180 LYS A N 1
ATOM 1366 C CA . LYS A 1 180 ? 19.429 1.148 -9.602 1.00 98.06 180 LYS A CA 1
ATOM 1367 C C . LYS A 1 180 ? 18.972 0.448 -8.327 1.00 98.06 180 LYS A C 1
ATOM 1369 O O . LYS A 1 180 ? 18.182 0.989 -7.554 1.00 98.06 180 LYS A O 1
ATOM 1374 N N . TYR A 1 181 ? 19.540 -0.729 -8.068 1.00 98.19 181 TYR A N 1
ATOM 1375 C CA . TYR A 1 181 ? 19.237 -1.530 -6.878 1.00 98.19 181 TYR A CA 1
ATOM 1376 C C . TYR A 1 181 ? 19.420 -0.762 -5.565 1.00 98.19 181 TYR A C 1
ATOM 1378 O O . TYR A 1 181 ? 18.525 -0.795 -4.723 1.00 98.19 181 TYR A O 1
ATOM 1386 N N . SER A 1 182 ? 20.544 -0.056 -5.396 1.00 98.00 182 SER A N 1
ATOM 1387 C CA . SER A 1 182 ? 20.848 0.680 -4.160 1.00 98.00 182 SER A CA 1
ATOM 1388 C C . SER A 1 182 ? 19.773 1.713 -3.829 1.00 98.00 182 SER A C 1
ATOM 1390 O O . SER A 1 182 ? 19.257 1.708 -2.717 1.00 98.00 182 SER A O 1
ATOM 1392 N N . GLN A 1 183 ? 19.363 2.506 -4.821 1.00 98.12 183 GLN A N 1
ATOM 1393 C CA . GLN A 1 183 ? 18.340 3.539 -4.665 1.00 98.12 183 GLN A CA 1
ATOM 1394 C C . GLN A 1 183 ? 16.996 2.938 -4.242 1.00 98.12 183 GLN A C 1
ATOM 1396 O O . GLN A 1 183 ? 16.423 3.346 -3.236 1.00 98.12 183 GLN A O 1
ATOM 1401 N N . VAL A 1 184 ? 16.514 1.914 -4.959 1.00 98.50 184 VAL A N 1
ATOM 1402 C CA . VAL A 1 184 ? 15.233 1.269 -4.622 1.00 98.50 184 VAL A CA 1
ATOM 1403 C C . VAL A 1 184 ? 15.296 0.625 -3.237 1.00 98.50 184 VAL A C 1
ATOM 1405 O O . VAL A 1 184 ? 14.351 0.742 -2.456 1.00 98.50 184 VAL A O 1
ATOM 1408 N N . ARG A 1 185 ? 16.407 -0.038 -2.903 1.00 98.44 185 ARG A N 1
ATOM 1409 C CA . ARG A 1 185 ? 16.594 -0.681 -1.600 1.00 98.44 185 ARG A CA 1
ATOM 1410 C C . ARG A 1 185 ? 16.548 0.336 -0.462 1.00 98.44 185 ARG A C 1
ATOM 1412 O O . ARG A 1 185 ? 15.840 0.096 0.514 1.00 98.44 185 ARG A O 1
ATOM 1419 N N . GLU A 1 186 ? 17.309 1.420 -0.567 1.00 98.38 186 GLU A N 1
ATOM 1420 C CA . GLU A 1 186 ? 17.412 2.458 0.466 1.00 98.38 186 GLU A CA 1
ATOM 1421 C C . GLU A 1 186 ? 16.053 3.109 0.718 1.00 98.38 186 GLU A C 1
ATOM 1423 O O . GLU A 1 186 ? 15.551 3.051 1.841 1.00 98.38 186 GLU A O 1
ATOM 1428 N N . THR A 1 187 ? 15.387 3.577 -0.339 1.00 98.62 187 THR A N 1
ATOM 1429 C CA . THR A 1 187 ? 14.052 4.182 -0.243 1.00 98.62 187 THR A CA 1
ATOM 1430 C C . THR A 1 187 ? 13.036 3.248 0.423 1.00 98.62 187 THR A C 1
ATOM 1432 O O . THR A 1 187 ? 12.289 3.655 1.311 1.00 98.62 187 THR A O 1
ATOM 1435 N N . TYR A 1 188 ? 13.007 1.965 0.052 1.00 98.50 188 TYR A N 1
ATOM 1436 C CA . TYR A 1 188 ? 12.034 1.028 0.625 1.00 98.50 188 TYR A CA 1
ATOM 1437 C C . TYR A 1 188 ? 12.382 0.602 2.051 1.00 98.50 188 TYR A C 1
ATOM 1439 O O . TYR A 1 188 ? 11.478 0.307 2.837 1.00 98.50 188 TYR A O 1
ATOM 1447 N N . ARG A 1 189 ? 13.666 0.597 2.425 1.00 98.06 189 ARG A N 1
ATOM 1448 C CA . ARG A 1 189 ? 14.080 0.413 3.821 1.00 98.06 189 ARG A CA 1
ATOM 1449 C C . ARG A 1 189 ? 13.633 1.596 4.681 1.00 98.06 189 ARG A C 1
ATOM 1451 O O . ARG A 1 189 ? 13.110 1.360 5.768 1.00 98.06 189 ARG A O 1
ATOM 1458 N N . GLU A 1 190 ? 13.744 2.828 4.191 1.00 98.44 190 GLU A N 1
ATOM 1459 C CA . GLU A 1 190 ? 13.213 4.016 4.878 1.00 98.44 190 GLU A CA 1
ATOM 1460 C C . GLU A 1 190 ? 11.691 3.949 5.045 1.00 98.44 190 GLU A C 1
ATOM 1462 O O . GLU A 1 190 ? 11.173 4.164 6.144 1.00 98.44 190 GLU A O 1
ATOM 1467 N N . TYR A 1 191 ? 10.966 3.569 3.988 1.00 98.69 191 TYR A N 1
ATOM 1468 C CA . TYR A 1 191 ? 9.518 3.367 4.068 1.00 98.69 191 TYR A CA 1
ATOM 1469 C C . TYR A 1 191 ? 9.137 2.303 5.095 1.00 98.69 191 TYR A C 1
ATOM 1471 O O . TYR A 1 191 ? 8.212 2.507 5.883 1.00 98.69 191 TYR A O 1
ATOM 1479 N N . TYR A 1 192 ? 9.865 1.186 5.135 1.00 98.50 192 TYR A N 1
ATOM 1480 C CA . TYR A 1 192 ? 9.636 0.152 6.135 1.00 98.50 192 TYR A CA 1
ATOM 1481 C C . TYR A 1 192 ? 9.837 0.671 7.557 1.00 98.50 192 TYR A C 1
ATOM 1483 O O . TYR A 1 192 ? 9.016 0.369 8.415 1.00 98.50 192 TYR A O 1
ATOM 1491 N N . LEU A 1 193 ? 10.870 1.475 7.824 1.00 98.06 193 LEU A N 1
ATOM 1492 C CA . LEU A 1 193 ? 11.085 2.043 9.160 1.00 98.06 193 LEU A CA 1
ATOM 1493 C C . LEU A 1 193 ? 9.909 2.918 9.611 1.00 98.06 193 LEU A C 1
ATOM 1495 O O . LEU A 1 193 ? 9.491 2.809 10.763 1.00 98.06 193 LEU A O 1
ATOM 1499 N N . LYS A 1 194 ? 9.342 3.721 8.703 1.00 98.06 194 LYS A N 1
ATOM 1500 C CA . LYS A 1 194 ? 8.155 4.545 8.978 1.00 98.06 194 LYS A CA 1
ATOM 1501 C C . LYS A 1 194 ? 6.889 3.712 9.202 1.00 98.06 194 LYS A C 1
ATOM 1503 O O . LYS A 1 194 ? 6.083 4.050 10.060 1.00 98.06 194 LYS A O 1
ATOM 1508 N N . ILE A 1 195 ? 6.708 2.629 8.444 1.00 98.19 195 ILE A N 1
ATOM 1509 C CA . ILE A 1 195 ? 5.487 1.808 8.489 1.00 98.19 195 ILE A CA 1
ATOM 1510 C C . ILE A 1 195 ? 5.536 0.706 9.558 1.00 98.19 195 ILE A C 1
ATOM 1512 O O . ILE A 1 195 ? 4.490 0.267 10.035 1.00 98.19 195 ILE A O 1
ATOM 1516 N N . LYS A 1 196 ? 6.729 0.282 9.990 1.00 98.00 196 LYS A N 1
ATOM 1517 C CA . LYS A 1 196 ? 6.936 -0.791 10.975 1.00 98.00 196 LYS A CA 1
ATOM 1518 C C . LYS A 1 196 ? 6.037 -0.698 12.220 1.00 98.00 196 LYS A C 1
ATOM 1520 O O . LYS A 1 196 ? 5.522 -1.748 12.603 1.00 98.00 196 LYS A O 1
ATOM 1525 N N . PRO A 1 197 ? 5.795 0.480 12.831 1.00 97.62 197 PRO A N 1
ATOM 1526 C CA . PRO A 1 197 ? 4.913 0.595 13.997 1.00 97.62 197 PRO A CA 1
ATOM 1527 C C . PRO A 1 197 ? 3.459 0.170 13.743 1.00 97.62 197 PRO A C 1
ATOM 1529 O O . PRO A 1 197 ? 2.775 -0.228 14.680 1.00 97.62 197 PRO A O 1
ATOM 1532 N N . TYR A 1 198 ? 2.998 0.220 12.493 1.00 98.25 198 TYR A N 1
ATOM 1533 C C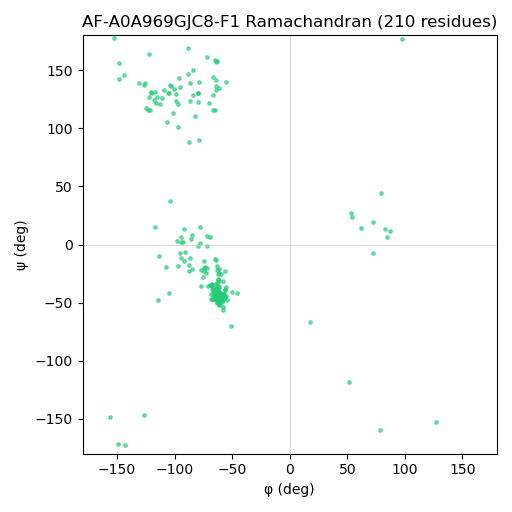A . TYR A 1 198 ? 1.625 -0.104 12.099 1.00 98.25 198 TYR A CA 1
ATOM 1534 C C . TYR A 1 198 ? 1.467 -1.555 11.620 1.00 98.25 198 TYR A C 1
ATOM 1536 O O . TYR A 1 198 ? 0.348 -2.005 11.374 1.00 98.25 198 TYR A O 1
ATOM 1544 N N . ILE A 1 199 ? 2.557 -2.315 11.457 1.00 98.38 199 ILE A N 1
ATOM 1545 C CA . ILE A 1 199 ? 2.493 -3.701 10.974 1.00 98.38 199 ILE A CA 1
ATOM 1546 C C . ILE A 1 199 ? 2.097 -4.632 12.122 1.00 98.38 199 ILE A C 1
ATOM 1548 O O . ILE A 1 199 ? 2.797 -4.727 13.131 1.00 98.38 199 ILE A O 1
ATOM 1552 N N . LYS A 1 200 ? 1.000 -5.377 11.949 1.00 97.12 200 LYS A N 1
ATOM 1553 C CA . LYS A 1 200 ? 0.493 -6.322 12.954 1.00 97.12 200 LYS A CA 1
ATOM 1554 C C . LYS A 1 200 ? -0.205 -7.513 12.305 1.00 97.12 200 LYS A C 1
ATOM 1556 O O . LYS A 1 200 ? -0.906 -7.376 11.305 1.00 97.12 200 LYS A O 1
ATOM 1561 N N . GLU A 1 201 ? -0.036 -8.704 12.879 1.00 96.69 201 GLU A N 1
ATOM 1562 C CA . GLU A 1 201 ? -0.832 -9.870 12.485 1.00 96.69 201 GLU A CA 1
ATOM 1563 C C . GLU A 1 201 ? -2.305 -9.639 12.837 1.00 96.69 201 GLU A C 1
ATOM 1565 O O . GLU A 1 201 ? -2.668 -9.486 14.002 1.00 96.69 201 GLU A O 1
ATOM 1570 N N . LEU A 1 202 ? -3.151 -9.579 11.806 1.00 96.50 202 LEU A N 1
ATOM 1571 C CA . LEU A 1 202 ? -4.545 -9.157 11.956 1.00 96.50 202 LEU A CA 1
ATOM 1572 C C . LEU A 1 202 ? -5.491 -10.307 12.303 1.00 96.50 202 LEU A C 1
ATOM 1574 O O . LEU A 1 202 ? -6.604 -10.049 12.742 1.00 96.50 202 LEU A O 1
ATOM 1578 N N . PHE A 1 203 ? -5.084 -11.565 12.095 1.00 93.75 203 PHE A N 1
ATOM 1579 C CA . PHE A 1 203 ? -5.985 -12.707 12.276 1.00 93.75 203 PHE A CA 1
ATOM 1580 C C . PHE A 1 203 ? -6.510 -12.797 13.710 1.00 93.75 203 PHE A C 1
ATOM 1582 O O . PHE A 1 203 ? -7.720 -12.844 13.898 1.00 93.75 203 PHE A O 1
ATOM 1589 N N . SER A 1 204 ? -5.627 -12.766 14.712 1.00 91.56 204 SER A N 1
ATOM 1590 C CA . SER A 1 204 ? -6.035 -12.794 16.121 1.00 91.56 204 SER A CA 1
ATOM 1591 C C . SER A 1 204 ? -6.888 -11.583 16.486 1.00 91.56 204 SER A C 1
ATOM 1593 O O . SER A 1 204 ? -7.949 -11.754 17.064 1.00 91.56 204 SER A O 1
ATOM 1595 N N . LEU A 1 205 ? -6.484 -10.382 16.058 1.00 92.25 205 LEU A N 1
ATOM 1596 C CA . LEU A 1 205 ? -7.226 -9.146 16.316 1.00 92.25 205 LEU A CA 1
ATOM 1597 C C . LEU A 1 205 ? -8.667 -9.220 15.792 1.00 92.25 205 LEU A C 1
ATOM 1599 O O . LEU A 1 205 ? -9.606 -8.887 16.508 1.00 92.25 205 LEU A O 1
ATOM 1603 N N . VAL A 1 206 ? -8.844 -9.697 14.557 1.00 93.06 206 VAL A N 1
ATOM 1604 C CA . VAL A 1 206 ? -10.174 -9.888 13.972 1.00 93.06 206 VAL A CA 1
ATOM 1605 C C . VAL A 1 206 ? -10.936 -10.975 14.727 1.00 93.06 206 VAL A C 1
ATOM 1607 O O . VAL A 1 206 ? -12.080 -10.739 15.085 1.00 93.06 206 VAL A O 1
ATOM 1610 N N . GLN A 1 207 ? -10.322 -12.129 15.013 1.00 93.69 207 GLN A N 1
ATOM 1611 C CA . GLN A 1 207 ? -10.964 -13.236 15.742 1.00 93.69 207 GLN A CA 1
ATOM 1612 C C . GLN A 1 207 ? -11.375 -12.878 17.172 1.00 93.69 207 GLN A C 1
ATOM 1614 O O . GLN A 1 207 ? -12.333 -13.450 17.683 1.00 93.69 207 GLN A O 1
ATOM 1619 N N . ASP A 1 208 ? -10.660 -11.973 17.828 1.00 91.31 208 ASP A N 1
ATOM 1620 C CA . ASP A 1 208 ? -11.037 -11.472 19.147 1.00 91.31 208 ASP A CA 1
ATOM 1621 C C . ASP A 1 208 ? -12.170 -10.450 19.038 1.00 91.31 208 ASP A C 1
ATOM 1623 O O . ASP A 1 208 ? -13.076 -10.485 19.864 1.00 91.31 208 ASP A O 1
ATOM 1627 N N . GLY A 1 209 ? -12.180 -9.634 17.973 1.00 89.06 209 GLY A N 1
ATOM 1628 C CA . GLY A 1 209 ? -13.345 -8.853 17.547 1.00 89.06 209 GLY A CA 1
ATOM 1629 C C . GLY A 1 209 ? -14.577 -9.749 17.430 1.00 89.06 209 GLY A C 1
ATOM 1630 O O . GLY A 1 209 ? -15.420 -9.671 18.309 1.00 89.06 209 GLY A O 1
ATOM 1631 N N . LEU A 1 210 ? -14.597 -10.647 16.426 1.00 90.50 210 LEU A N 1
ATOM 1632 C CA . LEU A 1 210 ? -15.152 -12.022 16.453 1.00 90.50 210 LEU A CA 1
ATOM 1633 C C . LEU A 1 210 ? -16.148 -12.438 17.558 1.00 90.50 210 LEU A C 1
ATOM 1635 O O . LEU A 1 210 ? -17.281 -12.868 17.320 1.00 90.50 210 LEU A O 1
ATOM 1639 N N . LYS A 1 211 ? -15.616 -12.480 18.776 1.00 87.19 211 LYS A N 1
ATOM 1640 C CA . LYS A 1 211 ? -16.204 -13.176 19.923 1.00 87.19 211 LYS A CA 1
ATOM 1641 C C . LYS A 1 211 ? -17.004 -12.253 20.837 1.00 87.19 211 LYS A C 1
ATOM 1643 O O . LYS A 1 211 ? -17.780 -12.770 21.639 1.00 87.19 211 LYS A O 1
ATOM 1648 N N . ASN A 1 212 ? -16.781 -10.945 20.733 1.00 64.75 212 ASN A N 1
ATOM 1649 C CA . ASN A 1 212 ? -17.484 -9.919 21.500 1.00 64.75 212 ASN A CA 1
ATOM 1650 C C . ASN A 1 212 ? -18.788 -9.501 20.798 1.00 64.75 212 ASN A C 1
ATOM 1652 O O . ASN A 1 212 ? -19.698 -9.043 21.518 1.00 64.75 212 ASN A O 1
#

Secondary structure (DSSP, 8-state):
--------SSSS-SSHHHHHHHHHTT-SEEEE-S--TT--EEEEETTEEEEESSS-GGGGSTTPEEEE-TTSEE-HHHHHHHHHHHHHTT---TTTEEE-TTPEE--HHHHHHHHHHHHHHGGG-----SSSHHHHHHHHHTT---BGGGGGSTHHHHHHHHHHHHHHHHHHHTTPPPPPHHHHHHHHHHHHHHHGGGB--HHHHHHHHTT-

Nearest PDB structures (foldseek):
  5i34-assembly1_A  TM=9.211E-01  e=5.048E-19  Cryptococcus neoformans H99
  1ade-assembly1_A  TM=9.471E-01  e=5.852E-18  Escherichia coli
  1cg3-assembly1_A-2  TM=9.551E-01  e=2.374E-17  Escherichia coli K-12
  1cg1-assembly1_A-2  TM=9.571E-01  e=5.372E-17  Escherichia coli K-12
  5i34-assembly1_B  TM=9.422E-01  e=8.082E-17  Cryptococcus neoformans H99

Mean predicted aligned error: 3.48 Å

Radius of gyration: 17.99 Å; Cα contacts (8 Å, |Δi|>4): 332; chains: 1; bounding box: 44×35×51 Å